Protein AF-A0A5C3ENC2-F1 (afdb_monomer_lite)

Radius of gyration: 27.08 Å; chains: 1; bounding box: 74×63×62 Å

Secondary structure (DSSP, 8-state):
--SSSSSS-HHHHHHHHHHHHHHHHH-TTTS-TT--EEEE-S--S-TTS-----EEEESTTS-GGGTT----S---THHHHHHHHHHTTPPB-SSGGG-TTT-PPPHHHHTTTT--PPP--GGG---TT------BTT-SSSB------S-SS-B-TTS-BB---TT--TT--TTTSPPB-TTTTTPPPTTSS------TTS---------------PPP--------------------

Sequence (240 aa):
MINDGHDSTAAFFSNFTSYFLTPLLKEPKFNSNRTLVLLTFDENDSYTAANRIFTVALGGAVPSNLKNTTDHTYMTHYLALSSVEANWNLKSLGRGDVNKTMANVFPFYSEIFGYQNTQVDDANIPQTNITGVAPGPLSDTSFTLFYAPNDVKVIGAGGQPVLVKSGLNTSQTLATLPRTNLTALGQKNIWNTDPGFNNVNVSTASAGTSAAKANAAAKPLIAGTGIVAGAVFAAFSLLL

Structure (mmCIF, N/CA/C/O backbone):
data_AF-A0A5C3ENC2-F1
#
_entry.id   AF-A0A5C3ENC2-F1
#
loop_
_atom_site.group_PDB
_atom_site.id
_atom_site.type_symbol
_atom_site.label_atom_id
_atom_site.label_alt_id
_atom_site.label_comp_id
_atom_site.label_asym_id
_atom_site.label_entity_id
_atom_site.label_seq_id
_atom_site.pdbx_PDB_ins_code
_atom_site.Cartn_x
_atom_site.Cartn_y
_atom_site.Cartn_z
_atom_site.occupancy
_atom_site.B_iso_or_equiv
_atom_site.auth_seq_id
_atom_site.auth_comp_id
_atom_site.auth_asym_id
_atom_site.auth_atom_id
_atom_site.pdbx_PDB_model_num
ATOM 1 N N . MET A 1 1 ? -3.603 -23.072 0.055 1.00 65.44 1 MET A N 1
ATOM 2 C CA . MET A 1 1 ? -3.679 -22.445 1.397 1.00 65.44 1 MET A CA 1
ATOM 3 C C . MET A 1 1 ? -5.173 -22.246 1.666 1.00 65.44 1 MET A C 1
ATOM 5 O O . MET A 1 1 ? -5.869 -21.915 0.725 1.00 65.44 1 MET A O 1
ATOM 9 N N . ILE A 1 2 ? -5.725 -22.627 2.833 1.00 86.31 2 ILE A N 1
ATOM 10 C CA . ILE A 1 2 ? -7.207 -22.643 3.016 1.00 86.31 2 ILE A CA 1
ATOM 11 C C . ILE A 1 2 ? -7.742 -21.515 3.907 1.00 86.31 2 ILE A C 1
ATOM 13 O O . ILE A 1 2 ? -8.903 -21.128 3.788 1.00 86.31 2 ILE A O 1
ATOM 17 N N . ASN A 1 3 ? -6.907 -21.004 4.815 1.00 89.31 3 ASN A N 1
ATOM 18 C CA . ASN A 1 3 ? -7.288 -19.995 5.811 1.00 89.31 3 ASN A CA 1
ATOM 19 C C . ASN A 1 3 ? -7.177 -18.553 5.282 1.00 89.31 3 ASN A C 1
ATOM 21 O O . ASN A 1 3 ? -7.630 -17.624 5.940 1.00 89.31 3 ASN A O 1
ATOM 25 N N . ASP A 1 4 ? -6.550 -18.376 4.123 1.00 87.56 4 ASP A N 1
ATOM 26 C CA . ASP A 1 4 ? -6.395 -17.121 3.377 1.00 87.56 4 ASP A CA 1
ATOM 27 C C . ASP A 1 4 ? -7.607 -16.791 2.492 1.00 87.56 4 ASP A C 1
ATOM 29 O O . ASP A 1 4 ? -7.765 -15.650 2.081 1.00 87.56 4 ASP A O 1
ATOM 33 N N . GLY A 1 5 ? -8.469 -17.777 2.230 1.00 88.56 5 GLY A N 1
ATOM 34 C CA . GLY A 1 5 ? -9.648 -17.628 1.382 1.00 88.56 5 GLY A CA 1
ATOM 35 C C . GLY A 1 5 ? -9.419 -17.934 -0.100 1.00 88.56 5 GLY A C 1
ATOM 36 O O . GLY A 1 5 ? -10.351 -17.736 -0.870 1.00 88.56 5 GLY A O 1
ATOM 37 N N . HIS A 1 6 ? -8.245 -18.445 -0.494 1.00 90.19 6 HIS A N 1
ATOM 38 C CA . HIS A 1 6 ? -7.952 -18.780 -1.894 1.00 90.19 6 HIS A CA 1
ATOM 39 C C . HIS A 1 6 ? -8.561 -20.135 -2.297 1.00 90.19 6 HIS A C 1
ATOM 41 O O . HIS A 1 6 ? -9.304 -20.233 -3.268 1.00 90.19 6 HIS A O 1
ATOM 47 N N . ASP A 1 7 ? -8.314 -21.187 -1.506 1.00 89.31 7 ASP A N 1
ATOM 48 C CA . ASP A 1 7 ? -8.757 -22.559 -1.820 1.00 89.31 7 ASP A CA 1
ATOM 49 C C . ASP A 1 7 ? -9.940 -23.016 -0.944 1.00 89.31 7 ASP A C 1
ATOM 51 O O . ASP A 1 7 ? -10.096 -24.203 -0.635 1.00 89.31 7 ASP A O 1
ATOM 55 N N . SER A 1 8 ? -10.752 -22.074 -0.457 1.00 92.00 8 SER A N 1
ATOM 56 C CA . SER A 1 8 ? -11.878 -22.357 0.436 1.00 92.00 8 SER A CA 1
ATOM 57 C C . SER A 1 8 ? -13.106 -21.507 0.115 1.00 92.00 8 SER A C 1
ATOM 59 O O . SER A 1 8 ? -13.088 -20.621 -0.732 1.00 92.00 8 SER A O 1
ATOM 61 N N . THR A 1 9 ? -14.234 -21.811 0.760 1.00 92.00 9 THR A N 1
ATOM 62 C CA . THR A 1 9 ? -15.458 -21.023 0.569 1.00 92.00 9 THR A CA 1
ATOM 63 C C . THR A 1 9 ? -15.415 -19.743 1.398 1.00 92.00 9 THR A C 1
ATOM 65 O O . THR A 1 9 ? -14.828 -19.710 2.481 1.00 92.00 9 THR A O 1
ATOM 68 N N . ALA A 1 10 ? -16.159 -18.720 0.969 1.00 90.50 10 ALA A N 1
ATOM 69 C CA . ALA A 1 10 ? -16.340 -17.493 1.748 1.00 90.50 10 ALA A CA 1
ATOM 70 C C . ALA A 1 10 ? -16.823 -17.766 3.187 1.00 90.50 10 ALA A C 1
ATOM 72 O O . ALA A 1 10 ? -16.414 -17.074 4.117 1.00 90.50 10 ALA A O 1
ATOM 73 N N . ALA A 1 11 ? -17.648 -18.801 3.393 1.00 94.44 11 ALA A N 1
ATOM 74 C CA . ALA A 1 11 ? -18.099 -19.219 4.720 1.00 94.44 11 ALA A CA 1
ATOM 75 C C . ALA A 1 11 ? -16.953 -19.781 5.579 1.00 94.44 11 ALA A C 1
ATOM 77 O O . ALA A 1 11 ? -16.851 -19.452 6.760 1.00 94.44 11 ALA A O 1
ATOM 78 N N . PHE A 1 12 ? -16.073 -20.600 4.993 1.00 95.44 12 PHE A N 1
ATOM 79 C CA . PHE A 1 12 ? -14.906 -21.139 5.691 1.00 95.44 12 PHE A CA 1
ATOM 80 C C . PHE A 1 12 ? -13.944 -20.022 6.103 1.00 95.44 12 PHE A C 1
ATOM 82 O O . PHE A 1 12 ? -13.605 -19.919 7.283 1.00 95.44 12 PHE A O 1
ATOM 89 N N . PHE A 1 13 ? -13.570 -19.152 5.160 1.00 93.38 13 PHE A N 1
ATOM 90 C CA . PHE A 1 13 ? -12.727 -17.992 5.445 1.00 93.38 13 PHE A CA 1
ATOM 91 C C . PHE A 1 13 ? -13.362 -17.097 6.515 1.00 93.38 13 PHE A C 1
ATOM 93 O O . PHE A 1 13 ? -12.716 -16.790 7.509 1.00 93.38 13 PHE A O 1
ATOM 100 N N . SER A 1 14 ? -14.655 -16.773 6.397 1.00 92.75 14 SER A N 1
ATOM 101 C CA . SER A 1 14 ? -15.361 -15.942 7.386 1.00 92.75 14 SER A CA 1
ATOM 102 C C . SER A 1 14 ? -15.349 -16.555 8.790 1.00 92.75 14 SER A C 1
ATOM 104 O O . SER A 1 14 ? -15.175 -15.837 9.779 1.00 92.75 14 SER A O 1
ATOM 106 N N . ASN A 1 15 ? -15.493 -17.880 8.896 1.00 96.44 15 ASN A N 1
ATOM 107 C CA . ASN A 1 15 ? -15.392 -18.589 10.171 1.00 96.44 15 ASN A CA 1
ATOM 108 C C . ASN A 1 15 ? -13.969 -18.529 10.737 1.00 96.44 15 ASN A C 1
ATOM 110 O O . ASN A 1 15 ? -13.802 -18.245 11.924 1.00 96.44 15 ASN A O 1
ATOM 114 N N . PHE A 1 16 ? -12.949 -18.742 9.900 1.00 96.19 16 PHE A N 1
ATOM 115 C CA . PHE A 1 16 ? -11.551 -18.623 10.311 1.00 96.19 16 PHE A CA 1
ATOM 116 C C . PHE A 1 16 ? -11.217 -17.196 10.767 1.00 96.19 16 PHE A C 1
ATOM 118 O O . PHE A 1 16 ? -10.698 -17.012 11.868 1.00 96.19 16 PHE A O 1
ATOM 125 N N . THR A 1 17 ? -11.579 -16.177 9.984 1.00 95.94 17 THR A N 1
ATOM 126 C CA . THR A 1 17 ? -11.398 -14.766 10.344 1.00 95.94 17 THR A CA 1
ATOM 127 C C . THR A 1 17 ? -12.118 -14.435 11.644 1.00 95.94 17 THR A C 1
ATOM 129 O O . THR A 1 17 ? -11.542 -13.781 12.506 1.00 95.94 17 THR A O 1
ATOM 132 N N . SER A 1 18 ? -13.346 -14.920 11.841 1.00 96.00 18 SER A N 1
ATOM 133 C CA . SER A 1 18 ? -14.092 -14.694 13.084 1.00 96.00 18 SER A CA 1
ATOM 134 C C . SER A 1 18 ? -13.401 -15.331 14.288 1.00 96.00 18 SER A C 1
ATOM 136 O O . SER A 1 18 ? -13.281 -14.682 15.329 1.00 96.00 18 SER A O 1
ATOM 138 N N . TYR A 1 19 ? -12.914 -16.566 14.143 1.00 96.81 19 TYR A N 1
ATOM 139 C CA . TYR A 1 19 ? -12.146 -17.273 15.167 1.00 96.81 19 TYR A CA 1
ATOM 140 C C . TYR A 1 19 ? -10.837 -16.548 15.515 1.00 96.81 19 TYR A C 1
ATOM 142 O O . TYR A 1 19 ? -10.524 -16.385 16.691 1.00 96.81 19 TYR A O 1
ATOM 150 N N . PHE A 1 20 ? -10.094 -16.087 14.508 1.00 95.75 20 PHE A N 1
ATOM 151 C CA . PHE A 1 20 ? -8.782 -15.466 14.679 1.00 95.75 20 PHE A CA 1
ATOM 152 C C . PHE A 1 20 ? -8.859 -14.003 15.139 1.00 95.75 20 PHE A C 1
ATOM 154 O O . PHE A 1 20 ? -8.193 -13.608 16.095 1.00 95.75 20 PHE A O 1
ATOM 161 N N . LEU A 1 21 ? -9.671 -13.184 14.468 1.00 97.31 21 LEU A N 1
ATOM 162 C CA . LEU A 1 21 ? -9.647 -11.731 14.615 1.00 97.31 21 LEU A CA 1
ATOM 163 C C . LEU A 1 21 ? -10.537 -11.230 15.757 1.00 97.31 21 LEU A C 1
ATOM 165 O O . LEU A 1 21 ? -10.172 -10.278 16.446 1.00 97.31 21 LEU A O 1
ATOM 169 N N . THR A 1 22 ? -11.687 -11.863 16.007 1.00 97.62 22 THR A N 1
ATOM 170 C CA . THR A 1 22 ? -12.617 -11.403 17.057 1.00 97.62 22 THR A CA 1
ATOM 171 C C . THR A 1 22 ? -11.982 -11.390 18.454 1.00 97.62 22 THR A C 1
ATOM 173 O O . THR A 1 22 ? -12.190 -10.409 19.173 1.00 97.62 22 THR A O 1
ATOM 176 N N . PRO A 1 23 ? -11.204 -12.409 18.878 1.00 98.06 23 PRO A N 1
ATOM 177 C CA . PRO A 1 23 ? -10.505 -12.360 20.162 1.00 98.06 23 PRO A CA 1
ATOM 178 C C . PRO A 1 23 ? -9.495 -11.210 20.241 1.00 98.06 23 PRO A C 1
ATOM 180 O O . PRO A 1 23 ? -9.454 -10.518 21.255 1.00 98.06 23 PRO A O 1
ATOM 183 N N . LEU A 1 24 ? -8.746 -10.946 19.163 1.00 98.06 24 LEU A N 1
ATOM 184 C CA . LEU A 1 24 ? -7.790 -9.834 19.101 1.00 98.06 24 LEU A CA 1
ATOM 185 C C . LEU A 1 24 ? -8.493 -8.482 19.245 1.00 98.06 24 LEU A C 1
ATOM 187 O O . LEU A 1 24 ? -8.058 -7.635 20.019 1.00 98.06 24 LEU A O 1
ATOM 191 N N . LEU A 1 25 ? -9.631 -8.296 18.570 1.00 97.75 25 LEU A N 1
ATOM 192 C CA . LEU A 1 25 ? -10.428 -7.073 18.685 1.00 97.75 25 LEU A CA 1
ATOM 193 C C . LEU A 1 25 ? -11.020 -6.863 20.090 1.00 97.75 25 LEU A C 1
ATOM 195 O O . LEU A 1 25 ? -11.319 -5.724 20.448 1.00 97.75 25 LEU A O 1
ATOM 199 N N . LYS A 1 26 ? -11.195 -7.928 20.883 1.00 97.56 26 LYS A N 1
ATOM 200 C CA . LYS A 1 26 ? -11.682 -7.855 22.272 1.00 97.56 26 LYS A CA 1
ATOM 201 C C . LYS A 1 26 ? -10.568 -7.672 23.301 1.00 97.56 26 LYS A C 1
ATOM 203 O O . LYS A 1 26 ? -10.871 -7.257 24.414 1.00 97.56 26 LYS A O 1
ATOM 208 N N . GLU A 1 27 ? -9.320 -7.988 22.960 1.00 97.81 27 GLU A N 1
ATOM 209 C CA . GLU A 1 27 ? -8.167 -7.891 23.858 1.00 97.81 27 GLU A CA 1
ATOM 210 C C . GLU A 1 27 ? -7.677 -6.433 23.949 1.00 97.81 27 GLU A C 1
ATOM 212 O O . GLU A 1 27 ? -7.093 -5.933 22.983 1.00 97.81 27 GLU A O 1
ATOM 217 N N . PRO A 1 28 ? -7.850 -5.732 25.089 1.00 96.75 28 PRO A N 1
ATOM 218 C CA . PRO A 1 28 ? -7.493 -4.316 25.202 1.00 96.75 28 PRO A CA 1
ATOM 219 C C . PRO A 1 28 ? -5.995 -4.035 25.036 1.00 96.75 28 PRO A C 1
ATOM 221 O O . PRO A 1 28 ? -5.618 -2.919 24.682 1.00 96.75 28 PRO A O 1
ATOM 224 N N . LYS A 1 29 ? -5.127 -5.030 25.272 1.00 96.81 29 LYS A N 1
ATOM 225 C CA . LYS A 1 29 ? -3.682 -4.907 25.013 1.00 96.81 29 LYS A CA 1
ATOM 226 C C . LYS A 1 29 ? -3.349 -4.873 23.521 1.00 96.81 29 LYS A C 1
ATOM 228 O O . LYS A 1 29 ? -2.308 -4.337 23.156 1.00 96.81 29 LYS A O 1
ATOM 233 N N . PHE A 1 30 ? -4.205 -5.446 22.675 1.00 97.81 30 PHE A N 1
ATOM 234 C CA . PHE A 1 30 ? -4.059 -5.416 21.221 1.00 97.81 30 PHE A CA 1
ATOM 235 C C . PHE A 1 30 ? -4.873 -4.271 20.612 1.00 97.81 30 PHE A C 1
ATOM 237 O O . PHE A 1 30 ? -4.340 -3.446 19.869 1.00 97.81 30 PHE A O 1
ATOM 244 N N . ASN A 1 31 ? -6.166 -4.207 20.932 1.00 98.06 31 ASN A N 1
ATOM 245 C CA . ASN A 1 31 ? -7.105 -3.265 20.344 1.00 98.06 31 ASN A CA 1
ATOM 246 C C . ASN A 1 31 ? -7.387 -2.087 21.283 1.00 98.06 31 ASN A C 1
ATOM 248 O O . ASN A 1 31 ? -8.291 -2.127 22.117 1.00 98.06 31 ASN A O 1
ATOM 252 N N . SER A 1 32 ? -6.619 -1.015 21.110 1.00 97.00 32 SER A N 1
ATOM 253 C CA . SER A 1 32 ? -6.813 0.255 21.810 1.00 97.00 32 SER A CA 1
ATOM 254 C C . SER A 1 32 ? -7.453 1.300 20.892 1.00 97.00 32 SER A C 1
ATOM 256 O O . SER A 1 32 ? -7.626 1.078 19.693 1.00 97.00 32 SER A O 1
ATOM 258 N N . ASN A 1 33 ? -7.714 2.499 21.417 1.00 96.12 33 ASN A N 1
ATOM 259 C CA . ASN A 1 33 ? -8.106 3.660 20.607 1.00 96.12 33 ASN A CA 1
ATOM 260 C C . ASN A 1 33 ? -7.022 4.130 19.607 1.00 96.12 33 ASN A C 1
ATOM 262 O O . ASN A 1 33 ? -7.250 5.083 18.870 1.00 96.12 33 ASN A O 1
ATOM 266 N N . ARG A 1 34 ? -5.849 3.481 19.579 1.00 95.19 34 ARG A N 1
ATOM 267 C CA . ARG A 1 34 ? -4.734 3.747 18.655 1.00 95.19 34 ARG A CA 1
ATOM 268 C C . ARG A 1 34 ? -4.475 2.600 17.674 1.00 95.19 34 ARG A C 1
ATOM 270 O O . ARG A 1 34 ? -3.533 2.679 16.893 1.00 95.19 34 ARG A O 1
ATOM 277 N N . THR A 1 35 ? -5.276 1.536 17.721 1.00 97.25 35 THR A N 1
ATOM 278 C CA . THR A 1 35 ? -5.119 0.370 16.847 1.00 97.25 35 THR A CA 1
ATOM 279 C C . THR A 1 35 ? -6.077 0.467 15.662 1.00 97.25 35 THR A C 1
ATOM 281 O O . THR A 1 35 ? -7.295 0.393 15.839 1.00 97.25 35 THR A O 1
ATOM 284 N N . LEU A 1 36 ? -5.522 0.606 14.457 1.00 97.19 36 LEU A N 1
ATOM 285 C CA . LEU A 1 36 ? -6.235 0.381 13.203 1.00 97.19 36 LEU A CA 1
ATOM 286 C C . LEU A 1 36 ? -5.899 -1.024 12.701 1.00 97.19 36 LEU A C 1
ATOM 288 O O . LEU A 1 36 ? -4.729 -1.368 12.547 1.00 97.19 36 LEU A O 1
ATOM 292 N N . VAL A 1 37 ? -6.926 -1.822 12.430 1.00 97.62 37 VAL A N 1
ATOM 293 C CA . VAL A 1 37 ? -6.800 -3.114 11.757 1.00 97.62 37 VAL A CA 1
ATOM 294 C C . VAL A 1 37 ? -7.407 -2.984 10.369 1.00 97.62 37 VAL A C 1
ATOM 296 O O . VAL A 1 37 ? -8.553 -2.566 10.234 1.00 97.62 37 VAL A O 1
ATOM 299 N N . LEU A 1 38 ? -6.654 -3.367 9.342 1.00 97.38 38 LEU A N 1
ATOM 300 C CA . LEU A 1 38 ? -7.146 -3.452 7.974 1.00 97.38 38 LEU A CA 1
ATOM 301 C C . LEU A 1 38 ? -7.301 -4.926 7.599 1.00 97.38 38 LEU A C 1
ATOM 303 O O . LEU A 1 38 ? -6.313 -5.654 7.561 1.00 97.38 38 LEU A O 1
ATOM 307 N N . LEU A 1 39 ? -8.529 -5.360 7.325 1.00 96.44 39 LEU A N 1
ATOM 308 C CA . LEU A 1 39 ? -8.798 -6.660 6.714 1.00 96.44 39 LEU A CA 1
ATOM 309 C C . LEU A 1 39 ? -9.103 -6.424 5.235 1.00 96.44 39 LEU A C 1
ATOM 311 O O . LEU A 1 39 ? -10.024 -5.680 4.902 1.00 96.44 39 LEU A O 1
ATOM 315 N N . THR A 1 40 ? -8.305 -7.022 4.360 1.00 95.50 40 THR A N 1
ATOM 316 C CA . THR A 1 40 ? -8.314 -6.787 2.913 1.00 95.50 40 THR A CA 1
ATOM 317 C C . THR A 1 40 ? -7.873 -8.060 2.184 1.00 95.50 40 THR A C 1
ATOM 319 O O . THR A 1 40 ? -7.446 -9.013 2.836 1.00 95.50 40 THR A O 1
ATOM 322 N N . PHE A 1 41 ? -7.981 -8.067 0.859 1.00 93.62 41 PHE A N 1
ATOM 323 C CA . PHE A 1 41 ? -7.546 -9.153 -0.025 1.00 93.62 41 PHE A CA 1
ATOM 324 C C . PHE A 1 41 ? -6.509 -8.613 -1.000 1.00 93.62 41 PHE A C 1
ATOM 326 O O . PHE A 1 41 ? -6.558 -7.437 -1.324 1.00 93.62 41 PHE A O 1
ATOM 333 N N . ASP A 1 42 ? -5.581 -9.438 -1.457 1.00 91.81 42 ASP A N 1
ATOM 334 C CA . ASP A 1 42 ? -4.606 -9.076 -2.491 1.00 91.81 42 ASP A CA 1
ATOM 335 C C . ASP A 1 42 ? -5.243 -8.931 -3.882 1.00 91.81 42 ASP A C 1
ATOM 337 O O . ASP A 1 42 ? -4.853 -8.066 -4.674 1.00 91.81 42 ASP A O 1
ATOM 341 N N . GLU A 1 43 ? -6.272 -9.726 -4.164 1.00 89.88 43 GLU A N 1
ATOM 342 C CA . GLU A 1 43 ? -6.937 -9.746 -5.462 1.00 89.88 43 GLU A CA 1
ATOM 343 C C . GLU A 1 43 ? -8.386 -10.234 -5.406 1.00 89.88 43 GLU A C 1
ATOM 345 O O . GLU A 1 43 ? -8.896 -10.688 -4.379 1.00 89.88 43 GLU A O 1
ATOM 350 N N . ASN A 1 44 ? -9.075 -10.097 -6.537 1.00 88.56 44 ASN A N 1
ATOM 351 C CA . ASN A 1 44 ? -10.273 -10.867 -6.821 1.00 88.56 44 ASN A CA 1
ATOM 352 C C . ASN A 1 44 ? -9.955 -12.022 -7.780 1.00 88.56 44 ASN A C 1
ATOM 354 O O . ASN A 1 44 ? -8.996 -11.971 -8.542 1.00 88.56 44 ASN A O 1
ATOM 358 N N . ASP A 1 45 ? -10.812 -13.041 -7.772 1.00 86.62 45 ASP A N 1
ATOM 359 C CA . ASP A 1 45 ? -10.648 -14.263 -8.575 1.00 86.62 45 ASP A CA 1
ATOM 360 C C . ASP A 1 45 ? -11.042 -14.077 -10.062 1.00 86.62 45 ASP A C 1
ATOM 362 O O . ASP A 1 45 ? -11.003 -15.000 -10.872 1.00 86.62 45 ASP A O 1
ATOM 366 N N . SER A 1 46 ? -11.470 -12.871 -10.461 1.00 85.75 46 SER A N 1
ATOM 367 C CA . SER A 1 46 ? -11.967 -12.612 -11.815 1.00 85.75 46 SER A CA 1
ATOM 368 C C . SER A 1 46 ? -10.948 -11.854 -12.650 1.00 85.75 46 SER A C 1
ATOM 370 O O . SER A 1 46 ? -10.955 -10.627 -12.729 1.00 85.75 46 SER A O 1
ATOM 372 N N . TYR A 1 47 ? -10.139 -12.600 -13.399 1.00 82.00 47 TYR A N 1
ATOM 373 C CA . TYR A 1 47 ? -9.139 -12.031 -14.309 1.00 82.00 47 TYR A CA 1
ATOM 374 C C . TYR A 1 47 ? -9.729 -11.151 -15.425 1.00 82.00 47 TYR A C 1
ATOM 376 O O . TYR A 1 47 ? -9.029 -10.319 -15.999 1.00 82.00 47 TYR A O 1
ATOM 384 N N . THR A 1 48 ? -11.022 -11.292 -15.730 1.00 83.81 48 THR A N 1
ATOM 385 C CA . THR A 1 48 ? -11.721 -10.473 -16.735 1.00 83.81 48 THR A CA 1
ATOM 386 C C . THR A 1 48 ? -12.355 -9.200 -16.172 1.00 83.81 48 THR A C 1
ATOM 388 O O . THR A 1 48 ? -12.807 -8.358 -16.947 1.00 83.81 48 THR A O 1
ATOM 391 N N . ALA A 1 49 ? -12.424 -9.049 -14.847 1.00 84.56 49 ALA A N 1
ATOM 392 C CA . ALA A 1 49 ? -13.031 -7.898 -14.188 1.00 84.56 49 ALA A CA 1
ATOM 393 C C . ALA A 1 49 ? -11.967 -7.018 -13.525 1.00 84.56 49 ALA A C 1
ATOM 395 O O . ALA A 1 49 ? -10.921 -7.501 -13.106 1.00 84.56 49 ALA A O 1
ATOM 396 N N . ALA A 1 50 ? -12.249 -5.718 -13.390 1.00 86.50 50 ALA A N 1
ATOM 397 C CA . ALA A 1 50 ? -11.368 -4.816 -12.650 1.00 86.50 50 ALA A CA 1
ATOM 398 C C . ALA A 1 50 ? -11.081 -5.378 -11.247 1.00 86.50 50 ALA A C 1
ATOM 400 O O . ALA A 1 50 ? -11.998 -5.886 -10.593 1.00 86.50 50 ALA A O 1
ATOM 401 N N . ASN A 1 51 ? -9.829 -5.274 -10.786 1.00 88.81 51 ASN A N 1
ATOM 402 C CA . ASN A 1 51 ? -9.431 -5.797 -9.481 1.00 88.81 51 ASN A CA 1
ATOM 403 C C . ASN A 1 51 ? -10.008 -4.914 -8.365 1.00 88.81 51 ASN A C 1
ATOM 405 O O . ASN A 1 51 ? -9.382 -3.959 -7.903 1.00 88.81 51 ASN A O 1
ATOM 409 N N . ARG A 1 52 ? -11.249 -5.211 -7.983 1.00 91.44 52 ARG A N 1
ATOM 410 C CA . ARG A 1 52 ? -11.957 -4.609 -6.861 1.00 91.44 52 ARG A CA 1
ATOM 411 C C . ARG A 1 52 ? -12.087 -5.645 -5.756 1.00 91.44 52 ARG A C 1
ATOM 413 O O . ARG A 1 52 ? -12.748 -6.666 -5.936 1.00 91.44 52 ARG A O 1
ATOM 420 N N . ILE A 1 53 ? -11.485 -5.328 -4.620 1.00 92.69 53 ILE A N 1
ATOM 421 C CA . ILE A 1 53 ? -11.385 -6.187 -3.442 1.00 92.69 53 ILE A CA 1
ATOM 422 C C . ILE A 1 53 ? -12.293 -5.690 -2.318 1.00 92.69 53 ILE A C 1
ATOM 424 O O . ILE A 1 53 ? -12.555 -4.491 -2.186 1.00 92.69 53 ILE A O 1
ATOM 428 N N . PHE A 1 54 ? -12.761 -6.611 -1.478 1.00 93.44 54 PHE A N 1
ATOM 429 C CA . PHE A 1 54 ? -13.396 -6.239 -0.219 1.00 93.44 54 PHE A CA 1
ATOM 430 C C . PHE A 1 54 ? -12.333 -5.724 0.756 1.00 93.44 54 PHE A C 1
ATOM 432 O O . PHE A 1 54 ? -11.241 -6.275 0.854 1.00 93.44 54 PHE A O 1
ATOM 439 N N . THR A 1 55 ? -12.629 -4.651 1.480 1.00 95.31 55 THR A N 1
ATOM 440 C CA . THR A 1 55 ? -11.736 -4.113 2.509 1.00 95.31 55 THR A CA 1
ATOM 441 C C . THR A 1 55 ? -12.567 -3.526 3.636 1.00 95.31 55 THR A C 1
ATOM 443 O O . THR A 1 55 ? -13.549 -2.830 3.387 1.00 95.31 55 THR A O 1
ATOM 446 N N . VAL A 1 56 ? -12.167 -3.794 4.877 1.00 96.06 56 VAL A N 1
ATOM 447 C CA . VAL A 1 56 ? -12.804 -3.243 6.073 1.00 96.06 56 VAL A CA 1
ATOM 448 C C . VAL A 1 56 ? -11.752 -2.716 7.047 1.00 96.06 56 VAL A C 1
ATOM 450 O O . VAL A 1 56 ? -10.776 -3.393 7.377 1.00 96.06 56 VAL A O 1
ATOM 453 N N . ALA A 1 57 ? -11.971 -1.485 7.508 1.00 97.06 57 ALA A N 1
ATOM 454 C CA . ALA A 1 57 ? -11.228 -0.877 8.601 1.00 97.06 57 ALA A CA 1
ATOM 455 C C . ALA A 1 57 ? -11.915 -1.214 9.932 1.00 97.06 57 ALA A C 1
ATOM 457 O O . ALA A 1 57 ? -13.112 -0.990 10.113 1.00 97.06 57 ALA A O 1
ATOM 458 N N . LEU A 1 58 ? -11.148 -1.767 10.862 1.00 97.12 58 LEU A N 1
ATOM 459 C CA . LEU A 1 58 ? -11.588 -2.257 12.163 1.00 97.12 58 LEU A CA 1
ATOM 460 C C . LEU A 1 58 ? -10.682 -1.692 13.266 1.00 97.12 58 LEU A C 1
ATOM 462 O O . LEU A 1 58 ? -9.625 -1.118 13.007 1.00 97.12 58 LEU A O 1
ATOM 466 N N . GLY A 1 59 ? -11.071 -1.914 14.519 1.00 96.62 59 GLY A N 1
ATOM 467 C CA . GLY A 1 59 ? -10.280 -1.529 15.687 1.00 96.62 59 GLY A CA 1
ATOM 468 C C . GLY A 1 59 ? -10.712 -0.208 16.321 1.00 96.62 59 GLY A C 1
ATOM 469 O O . GLY A 1 59 ? -11.624 0.476 15.853 1.00 96.62 59 GLY A O 1
ATOM 470 N N . GLY A 1 60 ? -10.097 0.119 17.455 1.00 96.69 60 GLY A N 1
ATOM 471 C CA . GLY A 1 60 ? -10.474 1.270 18.271 1.00 96.69 60 GLY A CA 1
ATOM 472 C C . GLY A 1 60 ? -10.063 2.616 17.679 1.00 96.69 60 GLY A C 1
ATOM 473 O O . GLY A 1 60 ? -10.592 3.634 18.116 1.00 96.69 60 GLY A O 1
ATOM 474 N N . ALA A 1 61 ? -9.165 2.633 16.691 1.00 96.50 61 ALA A N 1
ATOM 475 C CA . ALA A 1 61 ? -8.738 3.862 16.027 1.00 96.50 61 ALA A CA 1
ATOM 476 C C . ALA A 1 61 ? -9.716 4.361 14.946 1.00 96.50 61 ALA A C 1
ATOM 478 O O . ALA A 1 61 ? -9.541 5.470 14.441 1.00 96.50 61 ALA A O 1
ATOM 479 N N . VAL A 1 62 ? -10.748 3.574 14.606 1.00 97.06 62 VAL A N 1
ATOM 480 C CA . VAL A 1 62 ? -11.831 3.997 13.705 1.00 97.06 62 VAL A CA 1
ATOM 481 C C . VAL A 1 62 ? -12.790 4.938 14.456 1.00 97.06 62 VAL A C 1
ATOM 483 O O . VAL A 1 62 ? -13.368 4.521 15.470 1.00 97.06 62 VAL A O 1
ATOM 486 N N . PRO A 1 63 ? -13.009 6.182 13.977 1.00 95.88 63 PRO A N 1
ATOM 487 C CA . PRO A 1 63 ? -13.914 7.136 14.617 1.00 95.88 63 PRO A CA 1
ATOM 488 C C . PRO A 1 63 ? -15.331 6.584 14.799 1.00 95.88 63 PRO A C 1
ATOM 490 O O . PRO A 1 63 ? -15.883 5.934 13.912 1.00 95.88 63 PRO A O 1
ATOM 493 N N . SER A 1 64 ? -15.955 6.860 15.948 1.00 95.75 64 SER A N 1
ATOM 494 C CA . SER A 1 64 ? -17.277 6.307 16.283 1.00 95.75 64 SER A CA 1
ATOM 495 C C . SER A 1 64 ? -18.374 6.681 15.281 1.00 95.75 64 SER A C 1
ATOM 497 O O . SER A 1 64 ? -19.261 5.868 15.045 1.00 95.75 64 SER A O 1
ATOM 499 N N . ASN A 1 65 ? -18.302 7.867 14.671 1.00 96.31 65 ASN A N 1
ATOM 500 C CA . ASN A 1 65 ? -19.246 8.331 13.648 1.00 96.31 65 ASN A CA 1
ATOM 501 C C . ASN A 1 65 ? -19.046 7.675 12.267 1.00 96.31 65 ASN A C 1
ATOM 503 O O . ASN A 1 65 ? -19.876 7.885 11.391 1.00 96.31 65 ASN A O 1
ATOM 507 N N . LEU A 1 66 ? -17.969 6.907 12.075 1.00 96.56 66 LEU A N 1
ATOM 508 C CA . LEU A 1 66 ? -17.664 6.168 10.842 1.00 96.56 66 LEU A CA 1
ATOM 509 C C . LEU A 1 66 ? -17.847 4.650 11.003 1.00 96.56 66 LEU A C 1
ATOM 511 O O . LEU A 1 66 ? -17.544 3.863 10.109 1.00 96.56 66 LEU A O 1
ATOM 515 N N . LYS A 1 67 ? -18.328 4.194 12.163 1.00 95.69 67 LYS A N 1
ATOM 516 C CA . LYS A 1 67 ? -18.661 2.781 12.355 1.00 95.69 67 LYS A CA 1
ATOM 517 C C . LYS A 1 67 ? -19.937 2.462 11.582 1.00 95.69 67 LYS A C 1
ATOM 519 O O . LYS A 1 67 ? -20.914 3.199 11.677 1.00 95.69 67 LYS A O 1
ATOM 524 N N . ASN A 1 68 ? -19.934 1.334 10.872 1.00 95.81 68 ASN A N 1
ATOM 525 C CA . ASN A 1 68 ? -21.031 0.893 10.001 1.00 95.81 68 ASN A CA 1
ATOM 526 C C . ASN A 1 68 ? -21.334 1.852 8.833 1.00 95.81 68 ASN A C 1
ATOM 528 O O . ASN A 1 68 ? -22.466 1.898 8.357 1.00 95.81 68 ASN A O 1
ATOM 532 N N . THR A 1 69 ? -20.338 2.605 8.364 1.00 97.06 69 THR A N 1
ATOM 533 C CA . THR A 1 69 ? -20.440 3.420 7.147 1.00 97.06 69 THR A CA 1
ATOM 534 C C . THR A 1 69 ? -19.600 2.823 6.020 1.00 97.06 69 THR A C 1
ATOM 536 O O . THR A 1 69 ? -18.756 1.954 6.246 1.00 97.06 69 THR A O 1
ATOM 539 N N . THR A 1 70 ? -19.811 3.306 4.799 1.00 95.69 70 THR A N 1
ATOM 540 C CA . THR A 1 70 ? -18.997 2.975 3.624 1.00 95.69 70 THR A CA 1
ATOM 541 C C . THR A 1 70 ? -18.250 4.207 3.132 1.00 95.69 70 THR A C 1
ATOM 543 O O . THR A 1 70 ? -18.734 5.327 3.279 1.00 95.69 70 THR A O 1
ATOM 546 N N . ASP A 1 71 ? -17.083 3.992 2.529 1.00 92.75 71 ASP A N 1
ATOM 547 C CA . ASP A 1 71 ? -16.279 5.031 1.885 1.00 92.75 71 ASP A CA 1
ATOM 548 C C . ASP A 1 71 ? -16.116 4.685 0.397 1.00 92.75 71 ASP A C 1
ATOM 550 O O . ASP A 1 71 ? -15.929 3.517 0.047 1.00 92.75 71 ASP A O 1
ATOM 554 N N . HIS A 1 72 ? -16.242 5.690 -0.471 1.00 90.88 72 HIS A N 1
ATOM 555 C CA . HIS A 1 72 ? -16.187 5.543 -1.930 1.00 90.88 72 HIS A CA 1
ATOM 556 C C . HIS A 1 72 ? -14.921 6.144 -2.552 1.00 90.88 72 HIS A C 1
ATOM 558 O O . HIS A 1 72 ? -14.793 6.166 -3.773 1.00 90.88 72 HIS A O 1
ATOM 564 N N . THR A 1 73 ? -13.982 6.628 -1.737 1.00 91.75 73 THR A N 1
ATOM 565 C CA . THR A 1 73 ? -12.688 7.117 -2.215 1.00 91.75 73 THR A CA 1
ATOM 566 C C . THR A 1 73 ? -11.978 5.990 -2.960 1.00 91.75 73 THR A C 1
ATOM 568 O O . THR A 1 73 ? -11.909 4.860 -2.476 1.00 91.75 73 THR A O 1
ATOM 571 N N . TYR A 1 74 ? -11.416 6.289 -4.129 1.00 92.44 74 TYR A N 1
ATOM 572 C CA . TYR A 1 74 ? -10.582 5.328 -4.842 1.00 92.44 74 TYR A CA 1
ATOM 573 C C . TYR A 1 74 ? -9.304 5.034 -4.041 1.00 92.44 74 TYR A C 1
ATOM 575 O O . TYR A 1 74 ? -8.551 5.944 -3.682 1.00 92.44 74 TYR A O 1
ATOM 583 N N . MET A 1 75 ? -9.065 3.756 -3.751 1.00 91.62 75 MET A N 1
ATOM 584 C CA . MET A 1 75 ? -7.932 3.283 -2.957 1.00 91.62 75 MET A CA 1
ATOM 585 C C . MET A 1 75 ? -7.254 2.109 -3.656 1.00 91.62 75 MET A C 1
ATOM 587 O O . MET A 1 75 ? -7.907 1.276 -4.280 1.00 91.62 75 MET A O 1
ATOM 591 N N . THR A 1 76 ? -5.936 2.022 -3.501 1.00 94.19 76 THR A N 1
ATOM 592 C CA . THR A 1 76 ? -5.140 0.857 -3.908 1.00 94.19 76 THR A CA 1
ATOM 593 C C . THR A 1 76 ? -4.396 0.308 -2.693 1.00 94.19 76 THR A C 1
ATOM 595 O O . THR A 1 76 ? -4.388 0.942 -1.637 1.00 94.19 76 THR A O 1
ATOM 598 N N . HIS A 1 77 ? -3.693 -0.820 -2.824 1.00 94.88 77 HIS A N 1
ATOM 599 C CA . HIS A 1 77 ? -2.830 -1.315 -1.742 1.00 94.88 77 HIS A CA 1
ATOM 600 C C . HIS A 1 77 ? -1.766 -0.312 -1.281 1.00 94.88 77 HIS A C 1
ATOM 602 O O . HIS A 1 77 ? -1.342 -0.363 -0.125 1.00 94.88 77 HIS A O 1
ATOM 608 N N . TYR A 1 78 ? -1.378 0.644 -2.132 1.00 95.94 78 TYR A N 1
ATOM 609 C CA . TYR A 1 78 ? -0.449 1.700 -1.738 1.00 95.94 78 TYR A CA 1
ATOM 610 C C . TYR A 1 78 ? -0.997 2.611 -0.640 1.00 95.94 78 TYR A C 1
ATOM 612 O O . TYR A 1 78 ? -0.192 3.239 0.036 1.00 95.94 78 TYR A O 1
ATOM 620 N N . LEU A 1 79 ? -2.311 2.634 -0.387 1.00 95.06 79 LEU A N 1
ATOM 621 C CA . LEU A 1 79 ? -2.884 3.401 0.716 1.00 95.06 79 LEU A CA 1
ATOM 622 C C . LEU A 1 79 ? -2.430 2.917 2.089 1.00 95.06 79 LEU A C 1
ATOM 624 O O . LEU A 1 79 ? -2.177 3.730 2.981 1.00 95.06 79 LEU A O 1
ATOM 628 N N . ALA A 1 80 ? -2.316 1.600 2.275 1.00 96.44 80 ALA A N 1
ATOM 629 C CA . ALA A 1 80 ? -1.813 1.058 3.530 1.00 96.44 80 ALA A CA 1
ATOM 630 C C . ALA A 1 80 ? -0.369 1.525 3.756 1.00 96.44 80 ALA A C 1
ATOM 632 O O . ALA A 1 80 ? -0.028 1.982 4.845 1.00 96.44 80 ALA A O 1
ATOM 633 N N . LEU A 1 81 ? 0.451 1.484 2.701 1.00 97.56 81 LEU A N 1
ATOM 634 C CA . LEU A 1 81 ? 1.845 1.906 2.751 1.00 97.56 81 LEU A CA 1
ATOM 635 C C . LEU A 1 81 ? 1.986 3.420 2.975 1.00 97.56 81 LEU A C 1
ATOM 637 O O . LEU A 1 81 ? 2.645 3.818 3.930 1.00 97.56 81 LEU A O 1
ATOM 641 N N . SER A 1 82 ? 1.319 4.258 2.179 1.00 98.00 82 SER A N 1
ATOM 642 C CA . SER A 1 82 ? 1.402 5.720 2.306 1.00 98.00 82 SER A CA 1
ATOM 643 C C . SER A 1 82 ? 0.869 6.213 3.656 1.00 98.00 82 SER A C 1
ATOM 645 O O . SER A 1 82 ? 1.422 7.148 4.235 1.00 98.00 82 SER A O 1
ATOM 647 N N . SER A 1 83 ? -0.158 5.558 4.210 1.00 97.69 83 SER A N 1
ATOM 648 C CA . SER A 1 83 ? -0.686 5.877 5.542 1.00 97.69 83 SER A CA 1
ATOM 649 C C . SER A 1 83 ? 0.271 5.473 6.663 1.00 97.69 83 SER A C 1
ATOM 651 O O . SER A 1 83 ? 0.411 6.213 7.633 1.00 97.69 83 SER A O 1
ATOM 653 N N . VAL A 1 84 ? 0.944 4.321 6.551 1.00 97.88 84 VAL A N 1
ATOM 654 C CA . VAL A 1 84 ? 2.008 3.915 7.487 1.00 97.88 84 VAL A CA 1
ATOM 655 C C . VAL A 1 84 ? 3.159 4.919 7.416 1.00 97.88 84 VAL A C 1
ATOM 657 O O . VAL A 1 84 ? 3.601 5.442 8.437 1.00 97.88 84 VAL A O 1
ATOM 660 N N . GLU A 1 85 ? 3.615 5.253 6.215 1.00 98.38 85 GLU A N 1
ATOM 661 C CA . GLU A 1 85 ? 4.677 6.238 6.030 1.00 98.38 85 GLU A CA 1
ATOM 662 C C . GLU A 1 85 ? 4.309 7.591 6.651 1.00 98.38 85 GLU A C 1
ATOM 664 O O . GLU A 1 85 ? 5.114 8.164 7.385 1.00 98.38 85 GLU A O 1
ATOM 669 N N . ALA A 1 86 ? 3.074 8.060 6.448 1.00 98.06 86 ALA A N 1
ATOM 670 C CA . ALA A 1 86 ? 2.583 9.297 7.045 1.00 98.06 86 ALA A CA 1
ATOM 671 C C . ALA A 1 86 ? 2.482 9.232 8.575 1.00 98.06 86 ALA A C 1
ATOM 673 O O . ALA A 1 86 ? 2.992 10.114 9.265 1.00 98.06 86 ALA A O 1
ATOM 674 N N . ASN A 1 87 ? 1.892 8.167 9.117 1.00 97.94 87 ASN A N 1
ATOM 675 C CA . ASN A 1 87 ? 1.659 8.012 10.552 1.00 97.94 87 ASN A CA 1
ATOM 676 C C . ASN A 1 87 ? 2.958 7.961 11.374 1.00 97.94 87 ASN A C 1
ATOM 678 O O . ASN A 1 87 ? 2.997 8.440 12.506 1.00 97.94 87 ASN A O 1
ATOM 682 N N . TRP A 1 88 ? 4.027 7.393 10.811 1.00 97.81 88 TRP A N 1
ATOM 683 C CA . TRP A 1 88 ? 5.333 7.295 11.474 1.00 97.81 88 TRP A CA 1
ATOM 684 C C . TRP A 1 88 ? 6.370 8.295 10.959 1.00 97.81 88 TRP A C 1
ATOM 686 O O . TRP A 1 88 ? 7.535 8.207 11.350 1.00 97.81 88 TRP A O 1
ATOM 696 N N . ASN A 1 89 ? 5.965 9.253 10.118 1.00 97.31 89 ASN A N 1
ATOM 697 C CA . ASN A 1 89 ? 6.863 10.235 9.510 1.00 97.31 89 ASN A CA 1
ATOM 698 C C . ASN A 1 89 ? 8.084 9.568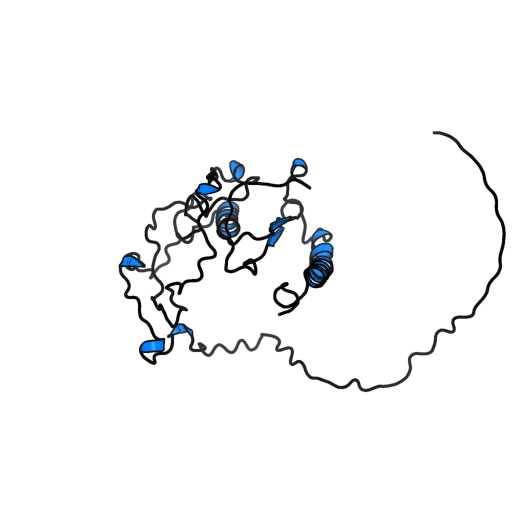 8.836 1.00 97.31 89 ASN A C 1
ATOM 700 O O . ASN A 1 89 ? 9.234 9.981 9.011 1.00 97.31 89 ASN A O 1
ATOM 704 N N . LEU A 1 90 ? 7.833 8.480 8.105 1.00 98.19 90 LEU A N 1
ATOM 705 C CA . LEU A 1 90 ? 8.846 7.730 7.372 1.00 98.19 90 LEU A CA 1
ATOM 706 C C . LEU A 1 90 ? 9.044 8.325 5.981 1.00 98.19 90 LEU A C 1
ATOM 708 O O . LEU A 1 90 ? 8.135 8.898 5.385 1.00 98.19 90 LEU A O 1
ATOM 712 N N . LYS A 1 91 ? 10.250 8.136 5.446 1.00 98.25 91 LYS A N 1
ATOM 713 C CA . LYS A 1 91 ? 10.542 8.389 4.034 1.00 98.25 91 LYS A CA 1
ATOM 714 C C . LYS A 1 91 ? 9.794 7.398 3.146 1.00 98.25 91 LYS A C 1
ATOM 716 O O . LYS A 1 91 ? 9.691 6.228 3.509 1.00 98.25 91 LYS A O 1
ATOM 721 N N . SER A 1 92 ? 9.361 7.860 1.979 1.00 97.69 92 SER A N 1
ATOM 722 C CA . SER A 1 92 ? 8.650 7.040 0.997 1.00 97.69 92 SER A CA 1
ATOM 723 C C . SER A 1 92 ? 9.600 6.142 0.198 1.00 97.69 92 SER A C 1
ATOM 725 O O . SER A 1 92 ? 10.816 6.360 0.163 1.00 97.69 92 SER A O 1
ATOM 727 N N . LEU A 1 93 ? 9.070 5.128 -0.480 1.00 96.31 93 LEU A N 1
ATOM 728 C CA . LEU A 1 93 ? 9.813 4.294 -1.429 1.00 96.31 93 LEU A CA 1
ATOM 729 C C . LEU A 1 93 ? 9.924 4.932 -2.820 1.00 96.31 93 LEU A C 1
ATOM 731 O O . LEU A 1 93 ? 10.708 4.459 -3.647 1.00 96.31 93 LEU A O 1
ATOM 735 N N . GLY A 1 94 ? 9.166 5.999 -3.092 1.00 96.12 94 GLY A N 1
ATOM 736 C CA . GLY A 1 94 ? 9.205 6.718 -4.368 1.00 96.12 94 GLY A CA 1
ATOM 737 C C . GLY A 1 94 ? 8.582 5.931 -5.527 1.00 96.12 94 GLY A C 1
ATOM 738 O O . GLY A 1 94 ? 8.995 6.085 -6.680 1.00 96.12 94 GLY A O 1
ATOM 739 N N . ARG A 1 95 ? 7.635 5.031 -5.230 1.00 93.81 95 ARG A N 1
ATOM 740 C CA . ARG A 1 95 ? 6.924 4.173 -6.190 1.00 93.81 95 ARG A CA 1
ATOM 741 C C . ARG A 1 95 ? 5.431 4.509 -6.201 1.00 93.81 95 ARG A C 1
ATOM 743 O O . ARG A 1 95 ? 5.053 5.673 -6.285 1.00 93.81 95 ARG A O 1
ATOM 750 N N . GLY A 1 96 ? 4.563 3.497 -6.190 1.00 93.88 96 GLY A N 1
ATOM 751 C CA . GLY A 1 96 ? 3.121 3.714 -6.152 1.00 93.88 96 GLY A CA 1
ATOM 752 C C . GLY A 1 96 ? 2.646 4.416 -4.877 1.00 93.88 96 GLY A C 1
ATOM 753 O O . GLY A 1 96 ? 1.594 5.028 -4.924 1.00 93.88 96 GLY A O 1
ATOM 754 N N . ASP A 1 97 ? 3.445 4.412 -3.805 1.00 96.50 97 ASP A N 1
ATOM 755 C CA . ASP A 1 97 ? 3.269 5.106 -2.516 1.00 96.50 97 ASP A CA 1
ATOM 756 C C . ASP A 1 97 ? 3.424 6.637 -2.582 1.00 96.50 97 ASP A C 1
ATOM 758 O O . ASP A 1 97 ? 3.084 7.345 -1.638 1.00 96.50 97 ASP A O 1
ATOM 762 N N . VAL A 1 98 ? 3.880 7.174 -3.717 1.00 96.56 98 VAL A N 1
ATOM 763 C CA . VAL A 1 98 ? 3.915 8.625 -3.986 1.00 96.56 98 VAL A CA 1
ATOM 764 C C . VAL A 1 98 ? 3.088 9.023 -5.207 1.00 96.56 98 VAL A C 1
ATOM 766 O O . VAL A 1 98 ? 2.988 10.205 -5.540 1.00 96.56 98 VAL A O 1
ATOM 769 N N . ASN A 1 99 ? 2.487 8.053 -5.900 1.00 94.06 99 ASN A N 1
ATOM 770 C CA . ASN A 1 99 ? 1.649 8.328 -7.057 1.00 94.06 99 ASN A CA 1
ATOM 771 C C . ASN A 1 99 ? 0.323 8.945 -6.595 1.00 94.06 99 ASN A C 1
ATOM 773 O O . ASN A 1 99 ? -0.417 8.333 -5.834 1.00 94.06 99 ASN A O 1
ATOM 777 N N . LYS A 1 100 ? -0.015 10.137 -7.095 1.00 90.25 100 LYS A N 1
ATOM 778 C CA . LYS A 1 100 ? -1.192 10.891 -6.643 1.00 90.25 100 LYS A CA 1
ATOM 779 C C . LYS A 1 100 ? -2.524 10.161 -6.798 1.00 90.25 100 LYS A C 1
ATOM 781 O O . LYS A 1 100 ? -3.409 10.415 -5.991 1.00 90.25 100 LYS A O 1
ATOM 786 N N . THR A 1 101 ? -2.682 9.274 -7.777 1.00 89.69 101 THR A N 1
ATOM 787 C CA . THR A 1 101 ? -3.931 8.516 -7.955 1.00 89.69 101 THR A CA 1
ATOM 788 C C . THR A 1 101 ? -3.935 7.195 -7.190 1.00 89.69 101 THR A C 1
ATOM 790 O O . THR A 1 101 ? -5.006 6.675 -6.902 1.00 89.69 101 THR A O 1
ATOM 793 N N . MET A 1 102 ? -2.768 6.643 -6.837 1.00 91.38 102 MET A N 1
ATOM 794 C CA . MET A 1 102 ? -2.658 5.331 -6.180 1.00 91.38 102 MET A CA 1
ATOM 795 C C . MET A 1 102 ? -2.411 5.426 -4.667 1.00 91.38 102 MET A C 1
ATOM 797 O O . MET A 1 102 ? -2.823 4.532 -3.929 1.00 91.38 102 MET A O 1
ATOM 801 N N . ALA A 1 103 ? -1.759 6.499 -4.214 1.00 94.44 103 ALA A N 1
ATOM 802 C CA . ALA A 1 103 ? -1.210 6.680 -2.870 1.00 94.44 103 ALA A CA 1
ATOM 803 C C . ALA A 1 103 ? -2.089 7.509 -1.925 1.00 94.44 103 ALA A C 1
ATOM 805 O O . ALA A 1 103 ? -1.562 8.159 -1.017 1.00 94.44 103 ALA A O 1
ATOM 806 N N . ASN A 1 104 ? -3.409 7.516 -2.124 1.00 96.25 104 ASN A N 1
ATOM 807 C CA . ASN A 1 104 ? -4.324 8.091 -1.136 1.00 96.25 104 ASN A CA 1
ATOM 808 C C . ASN A 1 104 ? -4.031 7.515 0.257 1.00 96.25 104 ASN A C 1
ATOM 810 O O . ASN A 1 104 ? -3.613 6.371 0.368 1.00 96.25 104 ASN A O 1
ATOM 814 N N . VAL A 1 105 ? -4.247 8.285 1.316 1.00 97.25 105 VAL A N 1
ATOM 815 C CA . VAL A 1 105 ? -4.193 7.799 2.705 1.00 97.25 105 VAL A CA 1
ATOM 816 C C . VAL A 1 105 ? -5.596 7.451 3.196 1.00 97.25 105 VAL A C 1
ATOM 818 O O . VAL A 1 105 ? -6.581 7.808 2.544 1.00 97.25 105 VAL A O 1
ATOM 821 N N . PHE A 1 106 ? -5.722 6.791 4.353 1.00 96.12 106 PHE A N 1
ATOM 822 C CA . PHE A 1 106 ? -7.032 6.601 4.988 1.00 96.12 106 PHE A CA 1
ATOM 823 C C . PHE A 1 106 ? -7.772 7.948 5.095 1.00 96.12 106 PHE A C 1
ATOM 825 O O . PHE A 1 106 ? -7.234 8.866 5.719 1.00 96.12 106 PHE A O 1
ATOM 832 N N . PRO A 1 107 ? -8.985 8.095 4.522 1.00 94.06 107 PRO A N 1
ATOM 833 C CA . PRO A 1 107 ? -9.678 9.384 4.458 1.00 94.06 107 PRO A CA 1
ATOM 834 C C . PRO A 1 107 ? -9.870 10.043 5.824 1.00 94.06 107 PRO A C 1
ATOM 836 O O . PRO A 1 107 ? -9.657 11.237 5.976 1.00 94.06 107 PRO A O 1
ATOM 839 N N . PHE A 1 108 ? -10.153 9.258 6.863 1.00 94.19 108 PHE A N 1
ATOM 840 C CA . PHE A 1 108 ? -10.311 9.772 8.227 1.00 94.19 108 PHE A CA 1
ATOM 841 C C . PHE A 1 108 ? -8.997 10.179 8.921 1.00 94.19 108 PHE A C 1
ATOM 843 O O . PHE A 1 108 ? -9.033 10.676 10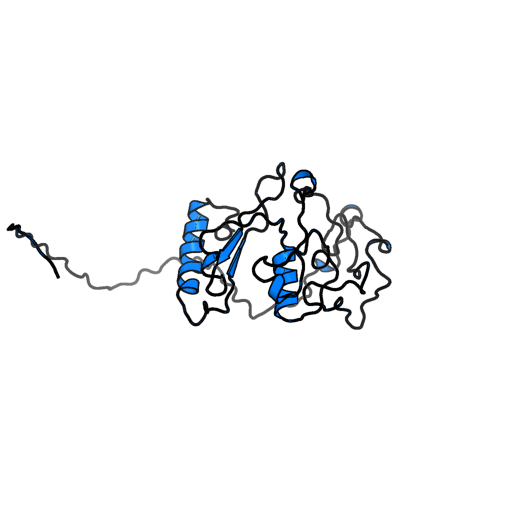.045 1.00 94.19 108 PHE A O 1
ATOM 850 N N . TYR A 1 109 ? -7.844 9.996 8.273 1.00 95.31 109 TYR A N 1
ATOM 851 C CA . TYR A 1 109 ? -6.548 10.514 8.719 1.00 95.31 109 TYR A CA 1
A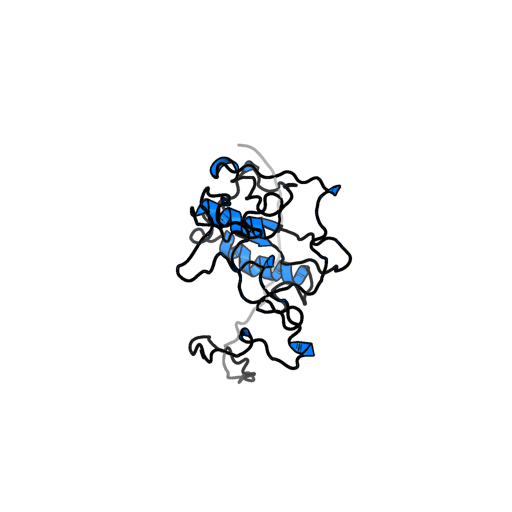TOM 852 C C . TYR A 1 109 ? -5.945 11.553 7.770 1.00 95.31 109 TYR A C 1
ATOM 854 O O . TYR A 1 109 ? -4.910 12.131 8.098 1.00 95.31 109 TYR A O 1
ATOM 862 N N . SER A 1 110 ? -6.570 11.833 6.623 1.00 95.25 110 SER A N 1
ATOM 863 C CA . SER A 1 110 ? -5.983 12.709 5.605 1.00 95.25 110 SER A CA 1
ATOM 864 C C . SER A 1 110 ? -5.734 14.126 6.132 1.00 95.25 110 SER A C 1
ATOM 866 O O . SER A 1 110 ? -4.657 14.681 5.925 1.00 95.25 110 SER A O 1
ATOM 868 N N . GLU A 1 111 ? -6.677 14.673 6.904 1.00 94.94 111 GLU A N 1
ATOM 869 C CA . GLU A 1 111 ? -6.533 15.979 7.560 1.00 94.94 111 GLU A CA 1
ATOM 870 C C . GLU A 1 111 ? -5.401 15.993 8.595 1.00 94.94 111 GLU A C 1
ATOM 872 O O . GLU A 1 111 ? -4.605 16.929 8.622 1.00 94.94 111 GLU A O 1
ATOM 877 N N . ILE A 1 112 ? -5.279 14.933 9.406 1.00 94.88 112 ILE A N 1
ATOM 878 C CA . ILE A 1 112 ? -4.216 14.799 10.418 1.00 94.88 112 ILE A CA 1
ATOM 879 C C . ILE A 1 112 ? -2.838 14.758 9.752 1.00 94.88 112 ILE A C 1
ATOM 881 O O . ILE A 1 112 ? -1.884 15.339 10.265 1.00 94.88 112 ILE A O 1
ATOM 885 N N . PHE A 1 113 ? -2.734 14.095 8.602 1.00 95.88 113 PHE A N 1
ATOM 886 C CA . PHE A 1 113 ? -1.495 14.027 7.832 1.00 95.88 113 PHE A CA 1
ATOM 887 C C . PHE A 1 113 ? -1.221 15.296 7.012 1.00 95.88 113 PHE A C 1
ATOM 889 O O . PHE A 1 113 ? -0.145 15.416 6.433 1.00 95.88 113 PHE A O 1
ATOM 896 N N . GLY A 1 114 ? -2.166 16.242 6.934 1.00 95.69 114 GLY A N 1
ATOM 897 C CA . GLY A 1 114 ? -2.061 17.391 6.030 1.00 95.69 114 GLY A CA 1
ATOM 898 C C . GLY A 1 114 ? -2.007 16.975 4.556 1.00 95.69 114 GLY A C 1
ATOM 899 O O . GLY A 1 114 ? -1.400 17.665 3.735 1.00 95.69 114 GLY A O 1
ATOM 900 N N . TYR A 1 115 ? -2.605 15.828 4.220 1.00 95.81 115 TYR A N 1
ATOM 901 C CA . TYR A 1 115 ? -2.584 15.245 2.887 1.00 95.81 115 TYR A CA 1
ATOM 902 C C . TYR A 1 115 ? -3.959 15.336 2.232 1.00 95.81 115 TYR A C 1
ATOM 904 O O . TYR A 1 115 ? -4.963 14.907 2.796 1.00 95.81 115 TYR A O 1
ATOM 912 N N . GLN A 1 116 ? -4.002 15.843 1.003 1.00 95.88 116 GLN A N 1
ATOM 913 C CA . GLN A 1 116 ? -5.223 15.859 0.206 1.00 95.88 116 GLN A CA 1
ATOM 914 C C . GLN A 1 116 ? -5.294 14.599 -0.658 1.00 95.88 116 GLN A C 1
ATOM 916 O O . GLN A 1 116 ? -4.510 14.446 -1.596 1.00 95.88 116 GLN A O 1
ATOM 921 N N . ASN A 1 117 ? -6.263 13.730 -0.364 1.00 96.25 117 ASN A N 1
ATOM 922 C CA . ASN A 1 117 ? -6.580 12.596 -1.227 1.00 96.25 117 ASN A CA 1
ATOM 923 C C . ASN A 1 117 ? -7.093 13.075 -2.589 1.00 96.25 117 ASN A C 1
ATOM 925 O O . ASN A 1 117 ? -7.866 14.036 -2.681 1.00 96.25 117 ASN A O 1
ATOM 929 N N . THR A 1 118 ? -6.677 12.368 -3.634 1.00 95.00 118 THR A N 1
ATOM 930 C CA . THR A 1 118 ? -7.127 12.571 -5.008 1.00 95.00 118 THR A CA 1
ATOM 931 C C . THR A 1 118 ? -8.440 11.833 -5.217 1.00 95.00 118 THR A C 1
ATOM 933 O O . THR A 1 118 ? -8.517 10.620 -5.010 1.00 95.00 118 THR A O 1
ATOM 936 N N . GLN A 1 119 ? -9.457 12.562 -5.667 1.00 93.69 119 GLN A N 1
ATOM 937 C CA . GLN A 1 119 ? -10.679 11.963 -6.189 1.00 93.69 119 GLN A CA 1
ATOM 938 C C . GLN A 1 119 ? -10.415 11.468 -7.610 1.00 93.69 119 GLN A C 1
ATOM 940 O O . GLN A 1 119 ? -9.873 12.202 -8.437 1.00 93.69 119 GLN A O 1
ATOM 945 N N . VAL A 1 120 ? -10.760 10.212 -7.871 1.00 91.94 120 VAL A N 1
ATOM 946 C CA . VAL A 1 120 ? -10.611 9.577 -9.181 1.00 91.94 120 VAL A CA 1
ATOM 947 C C . VAL A 1 120 ? -12.000 9.154 -9.620 1.00 91.94 120 VAL A C 1
ATOM 949 O O . VAL A 1 120 ? -12.623 8.336 -8.949 1.00 91.94 120 VAL A O 1
ATOM 952 N N . ASP A 1 121 ? -12.484 9.728 -10.718 1.00 90.75 121 ASP A N 1
ATOM 953 C CA . ASP A 1 121 ? -13.781 9.347 -11.275 1.00 90.75 121 ASP A CA 1
ATOM 954 C C . ASP A 1 121 ? -13.761 7.886 -11.732 1.00 90.75 121 ASP A C 1
ATOM 956 O O . ASP A 1 121 ? -12.748 7.415 -12.251 1.00 90.75 121 ASP A O 1
ATOM 960 N N . ASP A 1 122 ? -14.899 7.195 -11.636 1.00 87.62 122 ASP A N 1
ATOM 961 C CA . ASP A 1 122 ? -15.024 5.780 -12.013 1.00 87.62 122 ASP A CA 1
ATOM 962 C C . ASP A 1 122 ? -14.521 5.490 -13.437 1.00 87.62 122 ASP A C 1
ATOM 964 O O . ASP A 1 122 ? -13.863 4.479 -13.678 1.00 87.62 122 ASP A O 1
ATOM 968 N N . ALA A 1 123 ? -14.770 6.405 -14.380 1.00 89.31 123 ALA A N 1
ATOM 969 C CA . ALA A 1 123 ? -14.313 6.289 -15.768 1.00 89.31 123 ALA A CA 1
ATOM 970 C C . ALA A 1 123 ? -12.782 6.381 -15.927 1.00 89.31 123 ALA A C 1
ATOM 972 O O . ALA A 1 123 ? -12.243 5.955 -16.947 1.00 89.31 123 ALA A O 1
ATOM 973 N N . ASN A 1 124 ? -12.092 6.940 -14.930 1.00 87.88 124 ASN A N 1
ATOM 974 C CA . ASN A 1 124 ? -10.646 7.148 -14.901 1.00 87.88 124 ASN A CA 1
ATOM 975 C C . ASN A 1 124 ? -9.917 6.110 -14.032 1.00 87.88 124 ASN A C 1
ATOM 977 O O . ASN A 1 124 ? -8.686 6.144 -13.954 1.00 87.88 124 ASN A O 1
ATOM 981 N N . ILE A 1 12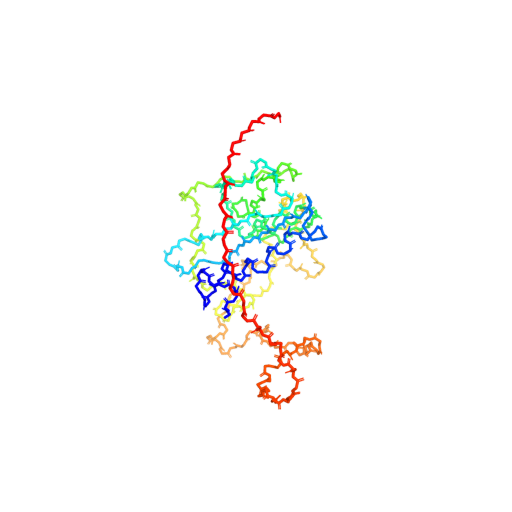5 ? -10.642 5.193 -13.378 1.00 86.94 125 ILE A N 1
ATOM 982 C CA . ILE A 1 125 ? -10.033 4.108 -12.608 1.00 86.94 125 ILE A CA 1
ATOM 983 C C . ILE A 1 125 ? -9.331 3.147 -13.583 1.00 86.94 125 ILE A C 1
ATOM 985 O O . ILE A 1 125 ? -9.989 2.546 -14.437 1.00 86.94 125 ILE A O 1
ATOM 989 N N . PRO A 1 126 ? -7.999 2.974 -13.486 1.00 79.56 126 PRO A N 1
ATOM 990 C CA . PRO A 1 126 ? -7.280 2.075 -14.375 1.00 79.56 126 PRO A CA 1
ATOM 991 C C . PRO A 1 126 ? -7.653 0.615 -14.095 1.00 79.56 126 PRO A C 1
ATOM 993 O O . PRO A 1 126 ? -7.849 0.215 -12.947 1.00 79.56 126 PRO A O 1
ATOM 996 N N . GLN A 1 127 ? -7.668 -0.216 -15.140 1.00 80.81 127 GLN A N 1
ATOM 997 C CA . GLN A 1 127 ? -7.737 -1.668 -14.974 1.00 80.81 127 GLN A CA 1
ATOM 998 C C . GLN A 1 127 ? -6.422 -2.186 -14.383 1.00 80.81 127 GLN A C 1
ATOM 1000 O O . GLN A 1 127 ? -5.418 -2.350 -15.074 1.00 80.81 127 GLN A O 1
ATOM 1005 N N . THR A 1 128 ? -6.428 -2.431 -13.078 1.00 78.50 128 THR A N 1
ATOM 1006 C CA . THR A 1 128 ? -5.283 -2.958 -12.321 1.00 78.50 128 THR A CA 1
ATOM 1007 C C . THR A 1 128 ? -5.170 -4.483 -12.381 1.00 78.50 128 THR A C 1
ATOM 1009 O O . THR A 1 128 ? -4.162 -5.031 -11.953 1.00 78.50 128 THR A O 1
ATOM 1012 N N . ASN A 1 129 ? -6.171 -5.166 -12.945 1.00 74.62 129 ASN A N 1
ATOM 1013 C CA . ASN A 1 129 ? -6.209 -6.618 -13.149 1.00 74.62 129 ASN A CA 1
ATOM 1014 C C . ASN A 1 129 ? -5.508 -7.078 -14.437 1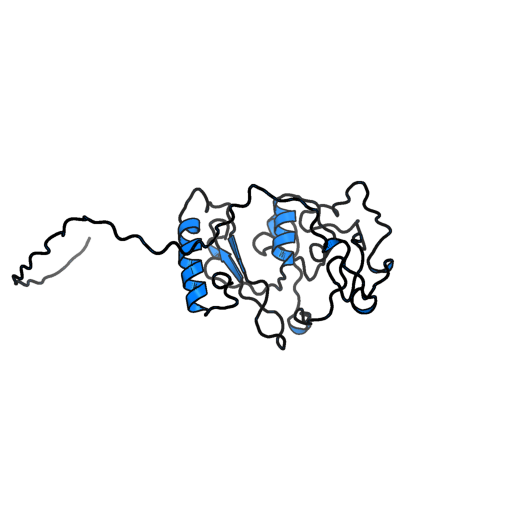.00 74.62 129 ASN A C 1
ATOM 1016 O O . ASN A 1 129 ? -5.574 -8.259 -14.763 1.00 74.62 129 ASN A O 1
ATOM 1020 N N . ILE A 1 130 ? -4.896 -6.178 -15.215 1.00 66.38 130 ILE A N 1
ATOM 1021 C CA . ILE A 1 130 ? -4.222 -6.566 -16.459 1.00 66.38 130 ILE A CA 1
ATOM 1022 C C . ILE A 1 130 ? -2.984 -7.396 -16.096 1.00 66.38 130 ILE A C 1
ATOM 1024 O O . ILE A 1 130 ? -1.912 -6.866 -15.797 1.00 66.38 130 ILE A O 1
ATOM 1028 N N . THR A 1 131 ? -3.146 -8.719 -16.127 1.00 57.56 131 THR A N 1
ATOM 1029 C CA . THR A 1 131 ? -2.097 -9.706 -15.873 1.00 57.56 131 THR A CA 1
ATOM 1030 C C . THR A 1 131 ? -1.141 -9.751 -17.064 1.00 57.56 131 THR A C 1
ATOM 1032 O O . THR A 1 131 ? -1.314 -10.521 -18.009 1.00 57.56 131 THR A O 1
ATOM 1035 N N . GLY A 1 132 ? -0.142 -8.874 -17.051 1.00 63.66 132 GLY A N 1
ATOM 1036 C CA . GLY A 1 132 ? 1.009 -8.934 -17.947 1.00 63.66 132 GLY A CA 1
ATOM 1037 C C . GLY A 1 132 ? 2.240 -9.487 -17.236 1.00 63.66 132 GLY A C 1
ATOM 1038 O O . GLY A 1 132 ? 2.288 -9.575 -16.010 1.00 63.66 132 GLY A O 1
ATOM 1039 N N . VAL A 1 133 ? 3.287 -9.803 -17.999 1.00 62.88 133 VAL A N 1
ATOM 1040 C CA . VAL A 1 133 ? 4.602 -10.052 -17.402 1.00 62.88 133 VAL A CA 1
ATOM 1041 C C . VAL A 1 133 ? 5.126 -8.734 -16.829 1.00 62.88 133 VAL A C 1
ATOM 1043 O O . VAL A 1 133 ? 5.585 -7.860 -17.569 1.00 62.88 133 VAL A O 1
ATOM 1046 N N . ALA A 1 134 ? 5.057 -8.587 -15.506 1.00 76.06 134 ALA A N 1
ATOM 1047 C CA . ALA A 1 134 ? 5.595 -7.423 -14.824 1.00 76.06 134 ALA A CA 1
ATOM 1048 C C . ALA A 1 134 ? 7.132 -7.454 -14.893 1.00 76.06 134 ALA A C 1
ATOM 1050 O O . ALA A 1 134 ? 7.744 -8.451 -14.487 1.00 76.06 134 ALA A O 1
ATOM 1051 N N . PRO A 1 135 ? 7.781 -6.398 -15.419 1.00 85.00 135 PRO A N 1
ATOM 1052 C CA . PRO A 1 135 ? 9.225 -6.307 -15.362 1.00 85.00 135 PRO A CA 1
ATOM 1053 C C . PRO A 1 135 ? 9.665 -6.193 -13.906 1.00 85.00 135 PRO A C 1
ATOM 1055 O O . PRO A 1 135 ? 9.172 -5.339 -13.169 1.00 85.00 135 PRO A O 1
ATOM 1058 N N . GLY A 1 136 ? 10.610 -7.026 -13.491 1.00 89.94 136 GLY A N 1
ATOM 1059 C CA . GLY A 1 136 ? 11.141 -6.938 -12.141 1.00 89.94 136 GLY A CA 1
ATOM 1060 C C . GLY A 1 136 ? 12.332 -7.850 -11.898 1.00 89.94 136 GLY A C 1
ATOM 1061 O O . GLY A 1 136 ? 12.567 -8.783 -12.666 1.00 89.94 136 GLY A O 1
ATOM 1062 N N . PRO A 1 137 ? 13.067 -7.620 -10.801 1.00 90.50 137 PRO A N 1
ATOM 1063 C CA . PRO A 1 137 ? 14.224 -8.433 -10.444 1.00 90.50 137 PRO A CA 1
ATOM 1064 C C . PRO A 1 137 ? 13.852 -9.876 -10.143 1.00 90.50 137 PRO A C 1
ATOM 1066 O O . PRO A 1 137 ? 14.703 -10.739 -10.259 1.00 90.50 137 PRO A O 1
ATOM 1069 N N . LEU A 1 138 ? 12.594 -10.164 -9.812 1.00 90.75 138 LEU A N 1
ATOM 1070 C CA . LEU A 1 138 ? 12.116 -11.516 -9.513 1.00 90.75 138 LEU A CA 1
ATOM 1071 C C . LEU A 1 138 ? 11.404 -12.184 -10.703 1.00 90.75 138 LEU A C 1
ATOM 1073 O O . LEU A 1 138 ? 10.924 -13.303 -10.579 1.00 90.75 138 LEU A O 1
ATOM 1077 N N . SER A 1 139 ? 11.328 -11.512 -11.855 1.00 90.62 139 SER A N 1
ATOM 1078 C CA . SER A 1 139 ? 10.675 -12.041 -13.055 1.00 90.62 139 SER A CA 1
ATOM 1079 C C . SER A 1 139 ? 11.673 -12.810 -13.917 1.00 90.62 139 SER A C 1
ATOM 1081 O O . SER A 1 139 ? 12.698 -12.257 -14.305 1.00 90.62 139 SER A O 1
ATOM 1083 N N . ASP A 1 140 ? 11.363 -14.061 -14.262 1.00 90.31 140 ASP A N 1
ATOM 1084 C CA . ASP A 1 140 ? 12.201 -14.872 -15.160 1.00 90.31 140 ASP A CA 1
ATOM 1085 C C . ASP A 1 140 ? 12.000 -14.502 -16.640 1.00 90.31 140 ASP A C 1
ATOM 1087 O O . ASP A 1 140 ? 12.899 -14.666 -17.465 1.00 90.31 140 ASP A O 1
ATOM 1091 N N . THR A 1 141 ? 10.832 -13.969 -16.998 1.00 91.44 141 THR A N 1
ATOM 1092 C CA . THR A 1 141 ? 10.450 -13.676 -18.390 1.00 91.44 141 THR A CA 1
ATOM 1093 C C . THR A 1 141 ? 10.561 -12.191 -18.755 1.00 91.44 141 THR A C 1
ATOM 1095 O O . THR A 1 141 ? 10.637 -11.865 -19.939 1.00 91.44 141 THR A O 1
ATOM 1098 N N . SER A 1 142 ? 10.630 -11.288 -17.768 1.00 90.69 142 SER A N 1
ATOM 1099 C CA . SER A 1 142 ? 10.897 -9.848 -17.940 1.00 90.69 142 SER A CA 1
ATOM 1100 C C . SER A 1 142 ? 11.827 -9.344 -16.831 1.00 90.69 142 SER A C 1
ATOM 1102 O O . SER A 1 142 ? 11.499 -8.468 -16.029 1.00 90.69 142 SER A O 1
ATOM 1104 N N . PHE A 1 143 ? 13.009 -9.941 -16.750 1.00 92.62 143 PHE A N 1
ATOM 1105 C CA . PHE A 1 143 ? 13.997 -9.606 -15.737 1.00 92.62 143 PHE A CA 1
ATOM 1106 C C . PHE A 1 143 ? 14.547 -8.192 -15.940 1.00 92.62 143 PHE A C 1
ATOM 1108 O O . PHE A 1 143 ? 14.970 -7.824 -17.038 1.00 92.62 143 PHE A O 1
ATOM 1115 N N . THR A 1 144 ? 14.601 -7.416 -14.863 1.00 91.94 144 THR A N 1
ATOM 1116 C CA . THR A 1 144 ? 15.341 -6.149 -14.770 1.00 91.94 144 THR A CA 1
ATOM 1117 C C . THR A 1 144 ? 15.935 -6.045 -13.369 1.00 91.94 144 THR A C 1
ATOM 1119 O O . THR A 1 144 ? 15.310 -6.492 -12.413 1.00 91.94 144 THR A O 1
ATOM 1122 N N . LEU A 1 145 ? 17.143 -5.501 -13.210 1.00 90.81 145 LEU A N 1
ATOM 1123 C CA . LEU A 1 145 ? 17.760 -5.371 -11.882 1.00 90.81 145 LEU A CA 1
ATOM 1124 C C . LEU A 1 145 ? 16.954 -4.430 -10.976 1.00 90.81 145 LEU A C 1
ATOM 1126 O O . LEU A 1 145 ? 16.142 -3.645 -11.452 1.00 90.81 145 LEU A O 1
ATOM 1130 N N . PHE A 1 146 ? 17.204 -4.466 -9.664 1.00 89.81 146 PHE A N 1
ATOM 1131 C CA . PHE A 1 146 ? 16.698 -3.422 -8.772 1.00 89.81 146 PHE A CA 1
ATOM 1132 C C . PHE A 1 146 ? 17.175 -2.046 -9.262 1.00 89.81 146 PHE A C 1
ATOM 1134 O O . PHE A 1 146 ? 18.367 -1.833 -9.473 1.00 89.81 146 PHE A O 1
ATOM 1141 N N . TYR A 1 147 ? 16.236 -1.121 -9.436 1.00 91.44 147 TYR A N 1
ATOM 1142 C CA . TYR A 1 147 ? 16.481 0.243 -9.910 1.00 91.44 147 TYR A CA 1
ATOM 1143 C C . TYR A 1 147 ? 16.033 1.271 -8.871 1.00 91.44 147 TYR A C 1
ATOM 1145 O O . TYR A 1 147 ? 15.299 0.942 -7.943 1.00 91.44 147 TYR A O 1
ATOM 1153 N N . ALA A 1 148 ? 16.426 2.531 -9.031 1.00 94.19 148 ALA A N 1
ATOM 1154 C CA . ALA A 1 148 ? 15.975 3.656 -8.217 1.00 94.19 148 ALA A CA 1
ATOM 1155 C C . ALA A 1 148 ? 14.606 4.214 -8.676 1.00 94.19 148 ALA A C 1
ATOM 1157 O O . ALA A 1 148 ? 14.178 3.978 -9.810 1.00 94.19 148 ALA A O 1
ATOM 1158 N N . PRO A 1 149 ? 13.862 4.922 -7.808 1.00 94.00 149 PRO A N 1
ATOM 1159 C CA . PRO A 1 149 ? 12.759 5.815 -8.192 1.00 94.00 149 PRO A CA 1
ATOM 1160 C C . PRO A 1 149 ? 13.109 6.730 -9.361 1.00 94.00 149 PRO A C 1
ATOM 1162 O O . PRO A 1 149 ? 14.227 7.227 -9.434 1.00 94.00 149 PRO A O 1
ATOM 1165 N N . ASN A 1 150 ? 12.150 6.937 -10.273 1.00 91.56 150 ASN A N 1
ATOM 1166 C CA . ASN A 1 150 ? 12.342 7.833 -11.421 1.00 91.56 150 ASN A CA 1
ATOM 1167 C C . ASN A 1 150 ? 12.573 9.277 -10.962 1.00 91.56 150 ASN A C 1
ATOM 1169 O O . ASN A 1 150 ? 13.325 10.014 -11.590 1.00 91.56 150 ASN A O 1
ATOM 1173 N N . ASP A 1 151 ? 11.934 9.660 -9.859 1.00 93.69 151 ASP A N 1
ATOM 1174 C CA . ASP A 1 151 ? 12.164 10.921 -9.179 1.00 93.69 151 ASP A CA 1
ATOM 1175 C C . ASP A 1 151 ? 12.316 10.649 -7.680 1.00 93.69 151 ASP A C 1
ATOM 1177 O O . ASP A 1 151 ? 11.440 10.061 -7.051 1.00 93.69 151 ASP A O 1
ATOM 1181 N N . VAL A 1 152 ? 13.456 11.045 -7.114 1.00 94.94 152 VAL A N 1
ATOM 1182 C CA . VAL A 1 152 ? 13.764 10.912 -5.680 1.00 94.94 152 VAL A CA 1
ATOM 1183 C C . VAL A 1 152 ? 13.384 12.160 -4.876 1.00 94.94 152 VAL A C 1
ATOM 1185 O O . VAL A 1 152 ? 13.550 12.182 -3.658 1.00 94.94 152 VAL A O 1
ATOM 1188 N N . LYS A 1 153 ? 12.905 13.216 -5.544 1.00 94.75 153 LYS A N 1
ATOM 1189 C CA . LYS A 1 153 ? 12.503 14.488 -4.926 1.00 94.75 153 LYS A CA 1
ATOM 1190 C C . LYS A 1 153 ? 11.014 14.544 -4.595 1.00 94.75 153 LYS A C 1
ATOM 1192 O O . LYS A 1 153 ? 10.589 15.463 -3.900 1.00 94.75 153 LYS A O 1
ATOM 1197 N N . VAL A 1 154 ? 10.234 13.582 -5.082 1.00 96.06 154 VAL A N 1
ATOM 1198 C CA . VAL A 1 154 ? 8.824 13.422 -4.717 1.00 96.06 154 VAL A CA 1
ATOM 1199 C C . VAL A 1 154 ? 8.663 13.281 -3.206 1.00 96.06 154 VAL A C 1
ATOM 1201 O O . VAL A 1 154 ? 9.484 12.666 -2.522 1.00 96.06 154 VAL A O 1
ATOM 1204 N N . ILE A 1 155 ? 7.582 13.869 -2.703 1.00 96.62 155 ILE A N 1
ATOM 1205 C CA . ILE A 1 155 ? 7.259 13.924 -1.282 1.00 96.62 155 ILE A CA 1
ATOM 1206 C C . ILE A 1 155 ? 6.076 12.995 -1.017 1.00 96.62 155 ILE A C 1
ATOM 1208 O O . ILE A 1 155 ? 5.030 13.115 -1.659 1.00 96.62 155 ILE A O 1
ATOM 1212 N N . GLY A 1 156 ? 6.270 12.051 -0.095 1.00 96.44 156 GLY A N 1
ATOM 1213 C CA . GLY A 1 156 ? 5.234 11.126 0.356 1.00 96.44 156 GLY A CA 1
ATOM 1214 C C . GLY A 1 156 ? 4.178 11.805 1.223 1.00 96.44 156 GLY A C 1
ATOM 1215 O O . GLY A 1 156 ? 4.293 12.980 1.577 1.00 96.44 156 GLY A O 1
ATOM 1216 N N . ALA A 1 157 ? 3.142 11.053 1.591 1.00 96.25 157 ALA A N 1
ATOM 1217 C CA . ALA A 1 157 ? 2.005 11.610 2.318 1.00 96.25 157 ALA A CA 1
ATOM 1218 C C . ALA A 1 157 ? 2.361 12.175 3.705 1.00 96.25 157 ALA A C 1
ATOM 1220 O O . ALA A 1 157 ? 1.717 13.110 4.161 1.00 96.25 157 ALA A O 1
ATOM 1221 N N . GLY A 1 158 ? 3.431 11.672 4.330 1.00 95.44 158 GLY A N 1
ATOM 1222 C CA . GLY A 1 158 ? 3.982 12.200 5.584 1.00 95.44 158 GLY A CA 1
ATOM 1223 C C . GLY A 1 158 ? 4.866 13.440 5.453 1.00 95.44 158 GLY A C 1
ATOM 1224 O O . GLY A 1 158 ? 5.545 13.796 6.409 1.00 95.44 158 GLY A O 1
ATOM 1225 N N . GLY A 1 159 ? 4.963 14.054 4.269 1.00 96.19 159 GLY A N 1
ATOM 1226 C CA . GLY A 1 159 ? 5.845 15.205 4.044 1.00 96.19 159 GLY A CA 1
ATOM 1227 C C . GLY A 1 159 ? 7.336 14.854 3.934 1.00 96.19 159 GLY A C 1
ATOM 1228 O O . GLY A 1 159 ? 8.175 15.747 3.828 1.00 96.19 159 GLY A O 1
ATOM 1229 N N . GLN A 1 160 ? 7.683 13.566 3.931 1.00 97.06 160 GLN A N 1
ATOM 1230 C CA . GLN A 1 160 ? 9.060 13.095 3.807 1.00 97.06 160 GLN A CA 1
ATOM 1231 C C . GLN A 1 160 ? 9.444 12.804 2.348 1.00 97.06 160 GLN A C 1
ATOM 1233 O O . GLN A 1 160 ? 8.597 12.366 1.563 1.00 97.06 160 GLN A O 1
ATOM 1238 N N . PRO A 1 161 ? 10.722 13.000 1.971 1.00 96.38 161 PRO A N 1
ATOM 1239 C CA . PRO A 1 161 ? 11.215 12.633 0.650 1.00 96.38 161 PRO A CA 1
ATOM 1240 C C . PRO A 1 161 ? 11.401 11.117 0.526 1.00 96.38 161 PRO A C 1
ATOM 1242 O O . PRO A 1 161 ? 11.273 10.367 1.497 1.00 96.38 161 PRO A O 1
ATOM 1245 N N . VAL A 1 162 ? 11.803 10.679 -0.664 1.00 97.69 162 VAL A N 1
ATOM 1246 C CA . VAL A 1 162 ? 12.176 9.288 -0.934 1.00 97.69 162 VAL A CA 1
ATOM 1247 C C . VAL A 1 162 ? 13.359 8.835 -0.071 1.00 97.69 162 VAL A C 1
ATOM 1249 O O . VAL A 1 162 ? 14.339 9.559 0.151 1.00 97.69 162 VAL A O 1
ATOM 1252 N N . LEU A 1 163 ? 13.300 7.590 0.399 1.00 96.81 163 LEU A N 1
ATOM 1253 C CA . LEU A 1 163 ? 14.393 6.917 1.080 1.00 96.81 163 LEU A CA 1
ATOM 1254 C C . LEU A 1 163 ? 15.517 6.591 0.091 1.00 96.81 163 LEU A C 1
ATOM 1256 O O . LEU A 1 163 ? 15.466 5.608 -0.644 1.00 96.81 163 LEU A O 1
ATOM 1260 N N . VAL A 1 164 ? 16.586 7.382 0.134 1.00 95.56 164 VAL A N 1
ATOM 1261 C CA . VAL A 1 164 ? 17.834 7.102 -0.587 1.00 95.56 164 VAL A CA 1
ATOM 1262 C C . VAL A 1 164 ? 18.869 6.579 0.407 1.00 95.56 164 VAL A C 1
ATOM 1264 O O . VAL A 1 164 ? 19.301 7.305 1.303 1.00 95.56 164 VAL A O 1
ATOM 1267 N N . LYS A 1 165 ? 19.246 5.303 0.275 1.00 93.88 165 LYS A N 1
ATOM 1268 C CA . LYS A 1 165 ? 20.319 4.682 1.069 1.00 93.88 165 LYS A CA 1
ATOM 1269 C C . LYS A 1 165 ? 21.673 4.842 0.375 1.00 93.88 165 LYS A C 1
ATOM 1271 O O . LYS A 1 165 ? 21.742 4.952 -0.848 1.00 93.88 165 LYS A O 1
ATOM 1276 N N . SER A 1 166 ? 22.751 4.804 1.161 1.00 93.62 166 SER A N 1
ATOM 1277 C CA . SER A 1 166 ? 24.114 4.736 0.623 1.00 93.62 166 SER A CA 1
ATOM 1278 C C . SER A 1 166 ? 24.256 3.522 -0.302 1.00 93.62 166 SER A C 1
ATOM 1280 O O . SER A 1 166 ? 23.787 2.435 0.035 1.00 93.62 166 SER A O 1
ATOM 1282 N N . GLY A 1 167 ? 24.858 3.722 -1.474 1.00 89.44 167 GLY A N 1
ATOM 1283 C CA . GLY A 1 167 ? 25.006 2.694 -2.508 1.00 89.44 167 GLY A CA 1
ATOM 1284 C C . GLY A 1 167 ? 23.861 2.614 -3.523 1.00 89.44 167 GLY A C 1
ATOM 1285 O O . GLY A 1 167 ? 24.007 1.914 -4.523 1.00 89.44 167 GLY A O 1
ATOM 1286 N N . LEU A 1 168 ? 22.752 3.344 -3.338 1.00 91.19 168 LEU A N 1
ATOM 1287 C CA . LEU A 1 168 ? 21.719 3.433 -4.372 1.00 91.19 168 LEU A CA 1
ATOM 1288 C C . LEU A 1 168 ? 22.206 4.313 -5.531 1.00 91.19 168 LEU A C 1
ATOM 1290 O O . LEU A 1 168 ? 22.346 5.527 -5.382 1.00 91.19 168 LEU A O 1
ATOM 1294 N N . ASN A 1 169 ? 22.413 3.714 -6.704 1.00 92.94 169 ASN A N 1
ATOM 1295 C CA . ASN A 1 169 ? 22.674 4.465 -7.926 1.00 92.94 169 ASN A CA 1
ATOM 1296 C C . ASN A 1 169 ? 21.369 5.079 -8.454 1.00 92.94 169 ASN A C 1
ATOM 1298 O O . ASN A 1 169 ? 20.596 4.426 -9.152 1.00 92.94 169 ASN A O 1
ATOM 1302 N N . THR A 1 170 ? 21.129 6.351 -8.142 1.00 93.62 170 THR A N 1
ATOM 1303 C CA . THR A 1 170 ? 19.917 7.073 -8.564 1.00 93.62 170 THR A CA 1
ATOM 1304 C C . THR A 1 170 ? 19.855 7.363 -10.063 1.00 93.62 170 THR A C 1
ATOM 1306 O O . THR A 1 170 ? 18.799 7.743 -10.557 1.00 93.62 170 THR A O 1
ATOM 1309 N N . SER A 1 171 ? 20.948 7.148 -10.805 1.00 92.44 171 SER A N 1
ATOM 1310 C CA . SER A 1 171 ? 20.942 7.241 -12.271 1.00 92.44 171 SER A CA 1
ATOM 1311 C C . SER A 1 171 ? 20.408 5.968 -12.941 1.00 92.44 171 SER A C 1
ATOM 1313 O O . SER A 1 171 ? 20.020 6.016 -14.104 1.00 92.44 171 SER A O 1
ATOM 1315 N N . GLN A 1 172 ? 20.360 4.835 -12.228 1.00 92.62 172 GLN A N 1
ATOM 1316 C CA . GLN A 1 172 ? 19.797 3.579 -12.731 1.00 92.62 172 GLN A CA 1
ATOM 1317 C C . GLN A 1 172 ? 18.301 3.508 -12.423 1.00 92.62 172 GLN A C 1
ATOM 1319 O O . GLN A 1 172 ? 17.888 3.090 -11.344 1.00 92.62 172 GLN A O 1
ATOM 1324 N N . THR A 1 173 ? 17.479 3.911 -13.385 1.00 91.81 173 THR A N 1
ATOM 1325 C CA . THR A 1 173 ? 16.011 3.835 -13.341 1.00 91.81 173 THR A CA 1
ATOM 1326 C C . THR A 1 173 ? 15.491 2.727 -14.261 1.00 91.81 173 THR A C 1
ATOM 1328 O O . THR A 1 173 ? 16.238 2.195 -15.088 1.00 91.81 173 THR A O 1
ATOM 1331 N N . LEU A 1 174 ? 14.192 2.411 -14.185 1.00 88.25 174 LEU A N 1
ATOM 1332 C CA . LEU A 1 174 ? 13.562 1.427 -15.079 1.00 88.25 174 LEU A CA 1
ATOM 1333 C C . LEU A 1 174 ? 13.777 1.754 -16.565 1.00 88.25 174 LEU A C 1
ATOM 1335 O O . LEU A 1 174 ? 13.897 0.844 -17.376 1.00 88.25 174 LEU A O 1
ATOM 1339 N N . ALA A 1 175 ? 13.828 3.041 -16.919 1.00 88.00 175 ALA A N 1
ATOM 1340 C CA . ALA A 1 175 ? 14.041 3.487 -18.295 1.00 88.00 175 ALA A CA 1
ATOM 1341 C C . ALA A 1 175 ? 15.474 3.238 -18.795 1.00 88.00 175 ALA A C 1
ATOM 1343 O O . ALA A 1 175 ? 15.700 3.145 -19.996 1.00 88.00 175 ALA A O 1
ATOM 1344 N N . THR A 1 176 ? 16.441 3.140 -17.881 1.00 89.44 176 THR A N 1
ATOM 1345 C CA . THR A 1 176 ? 17.864 2.962 -18.215 1.00 89.44 176 THR A CA 1
ATOM 1346 C C . THR A 1 176 ? 18.315 1.505 -18.201 1.00 89.44 176 THR A C 1
ATOM 1348 O O . THR A 1 176 ? 19.390 1.199 -18.713 1.00 89.44 176 THR A O 1
ATOM 1351 N N . LEU A 1 177 ? 17.531 0.607 -17.597 1.00 88.94 177 LEU A N 1
ATOM 1352 C CA . LEU A 1 177 ? 17.905 -0.795 -17.462 1.00 88.94 177 LEU A CA 1
ATOM 1353 C C . LEU A 1 177 ? 17.370 -1.648 -18.618 1.00 88.94 177 LEU A C 1
ATOM 1355 O O . LEU A 1 177 ? 16.200 -1.515 -18.989 1.00 88.94 177 LEU A O 1
ATOM 1359 N N . PRO A 1 178 ? 18.183 -2.582 -19.147 1.00 89.56 178 PRO A N 1
ATOM 1360 C CA . PRO A 1 178 ? 17.699 -3.553 -20.113 1.00 89.56 178 PRO A CA 1
ATOM 1361 C C . PRO A 1 178 ? 16.682 -4.494 -19.456 1.00 89.56 178 PRO A C 1
ATOM 1363 O O . PRO A 1 178 ? 16.767 -4.801 -18.262 1.00 89.56 178 PRO A O 1
ATOM 1366 N N . ARG A 1 179 ? 15.725 -4.964 -20.258 1.00 90.69 179 ARG A N 1
ATOM 1367 C CA . ARG A 1 179 ? 14.831 -6.068 -19.895 1.00 90.69 179 ARG A CA 1
ATOM 1368 C C . ARG A 1 179 ? 15.286 -7.327 -20.612 1.00 90.69 179 ARG A C 1
ATOM 1370 O O . ARG A 1 179 ? 15.511 -7.290 -21.821 1.00 90.69 179 ARG A O 1
ATOM 1377 N N . THR A 1 180 ? 15.372 -8.427 -19.876 1.00 92.38 180 THR A N 1
ATOM 1378 C CA . THR A 1 180 ? 15.890 -9.699 -20.385 1.00 92.38 180 THR A CA 1
ATOM 1379 C C . THR A 1 180 ? 14.898 -10.824 -20.118 1.00 92.38 180 THR A C 1
ATOM 1381 O O . THR A 1 180 ? 14.360 -10.935 -19.021 1.00 92.38 180 THR A O 1
ATOM 1384 N N . ASN A 1 181 ? 14.671 -11.692 -21.102 1.00 93.19 181 ASN A N 1
ATOM 1385 C CA . ASN A 1 181 ? 13.916 -12.928 -20.905 1.00 93.19 181 ASN A CA 1
ATOM 1386 C C . ASN A 1 181 ? 14.897 -14.048 -20.522 1.00 93.19 181 ASN A C 1
ATOM 1388 O O . ASN A 1 181 ? 15.528 -14.644 -21.394 1.00 93.19 181 ASN A O 1
ATOM 1392 N N . LEU A 1 182 ? 15.068 -14.296 -19.220 1.00 91.81 182 LEU A N 1
ATOM 1393 C CA . LEU A 1 182 ? 16.018 -15.289 -18.708 1.00 91.81 182 LEU A CA 1
ATOM 1394 C C . LEU A 1 182 ? 15.617 -16.707 -19.112 1.00 91.81 182 LEU A C 1
ATOM 1396 O O . LEU A 1 182 ? 16.483 -17.492 -19.492 1.00 91.81 182 LEU A O 1
ATOM 1400 N N . THR A 1 183 ? 14.315 -17.011 -19.121 1.00 90.88 183 THR A N 1
ATOM 1401 C CA . THR A 1 183 ? 13.798 -18.306 -19.583 1.00 90.88 183 THR A CA 1
ATOM 1402 C C . THR A 1 183 ? 14.218 -18.595 -21.024 1.00 90.88 183 THR A C 1
ATOM 1404 O O . THR A 1 183 ? 14.742 -19.670 -21.305 1.00 90.88 183 THR A O 1
ATOM 1407 N N . ALA A 1 184 ? 14.056 -17.627 -21.933 1.00 94.19 184 ALA A N 1
ATOM 1408 C CA . ALA A 1 184 ? 14.457 -17.773 -23.334 1.00 94.19 184 ALA A CA 1
ATOM 1409 C C . ALA A 1 184 ? 15.979 -17.914 -23.508 1.00 94.19 184 ALA A C 1
ATOM 1411 O O . ALA A 1 184 ? 16.433 -18.551 -24.454 1.00 94.19 184 ALA A O 1
ATOM 1412 N N . LEU A 1 185 ? 16.766 -17.349 -22.589 1.00 93.44 185 LEU A N 1
ATOM 1413 C CA . LEU A 1 185 ? 18.223 -17.485 -22.565 1.00 93.44 185 LEU A CA 1
ATOM 1414 C C . LEU A 1 185 ? 18.712 -18.749 -21.836 1.00 93.44 185 LEU A C 1
ATOM 1416 O O . LEU A 1 185 ? 19.921 -18.958 -21.748 1.00 93.44 185 LEU A O 1
ATOM 1420 N N . GLY A 1 186 ? 17.817 -19.573 -21.279 1.00 93.19 186 GLY A N 1
ATOM 1421 C CA . GLY A 1 186 ? 18.195 -20.713 -20.437 1.00 93.19 186 GLY A CA 1
ATOM 1422 C C . GLY A 1 186 ? 18.941 -20.306 -19.158 1.00 93.19 186 GLY A C 1
ATOM 1423 O O . GLY A 1 186 ? 19.689 -21.104 -18.593 1.00 93.19 186 GLY A O 1
ATOM 1424 N N . GLN A 1 187 ? 18.774 -19.059 -18.713 1.00 91.12 187 GLN A N 1
ATOM 1425 C CA . GLN A 1 187 ? 19.414 -18.505 -17.525 1.00 91.12 187 GLN A CA 1
ATOM 1426 C C . GLN A 1 187 ? 18.473 -18.576 -16.323 1.00 91.12 187 GLN A C 1
ATOM 1428 O O . GLN A 1 187 ? 17.254 -18.477 -16.453 1.00 91.12 187 GLN A O 1
ATOM 1433 N N . LYS A 1 188 ? 19.049 -18.727 -15.128 1.00 89.12 188 LYS A N 1
ATOM 1434 C CA . LYS A 1 188 ? 18.308 -18.617 -13.870 1.00 89.12 188 LYS A CA 1
ATOM 1435 C C . LYS A 1 188 ? 18.357 -17.187 -13.364 1.00 89.12 188 LYS A C 1
ATOM 1437 O O . LYS A 1 188 ? 19.370 -16.503 -13.510 1.00 89.12 188 LYS A O 1
ATOM 1442 N N . ASN A 1 189 ? 17.286 -16.770 -12.709 1.00 89.56 189 ASN A N 1
ATOM 1443 C CA . ASN A 1 189 ? 17.293 -15.531 -11.962 1.00 89.56 189 ASN A CA 1
ATOM 1444 C C . ASN A 1 189 ? 18.309 -15.603 -10.822 1.00 89.56 189 ASN A C 1
ATOM 1446 O O . ASN A 1 189 ? 18.310 -16.537 -10.018 1.00 89.56 189 ASN A O 1
ATOM 1450 N N . ILE A 1 190 ? 19.174 -14.592 -10.769 1.00 84.69 190 ILE A N 1
ATOM 1451 C CA . ILE A 1 190 ? 20.240 -14.468 -9.775 1.00 84.69 190 ILE A CA 1
ATOM 1452 C C . ILE A 1 190 ? 19.701 -14.457 -8.336 1.00 84.69 190 ILE A C 1
ATOM 1454 O O . ILE A 1 190 ? 20.404 -14.884 -7.428 1.00 84.69 190 ILE A O 1
ATOM 1458 N N . TRP A 1 191 ? 18.448 -14.037 -8.136 1.00 84.25 191 TRP A N 1
ATOM 1459 C CA . TRP A 1 191 ? 17.779 -13.987 -6.833 1.00 84.25 191 TRP A CA 1
ATOM 1460 C C . TRP A 1 191 ? 16.993 -15.258 -6.491 1.00 84.25 191 TRP A C 1
ATOM 1462 O O . TRP A 1 191 ? 16.599 -15.427 -5.343 1.00 84.25 191 TRP A O 1
ATOM 1472 N N . ASN A 1 192 ? 16.803 -16.171 -7.451 1.00 77.25 192 ASN A N 1
ATOM 1473 C CA . ASN A 1 192 ? 16.154 -17.471 -7.221 1.00 77.25 192 ASN A CA 1
ATOM 1474 C C . ASN A 1 192 ? 17.136 -18.533 -6.702 1.00 77.25 192 ASN A C 1
ATOM 1476 O O . ASN A 1 192 ? 16.771 -19.697 -6.538 1.00 77.25 192 ASN A O 1
ATOM 1480 N N . THR A 1 193 ? 18.393 -18.157 -6.466 1.00 70.69 193 THR A N 1
ATOM 1481 C CA . THR A 1 193 ? 19.345 -19.026 -5.776 1.00 70.69 193 THR A CA 1
ATOM 1482 C C . THR A 1 193 ? 19.151 -18.810 -4.284 1.00 70.69 193 THR A C 1
ATOM 1484 O O . THR A 1 193 ? 19.348 -17.693 -3.809 1.00 70.69 193 THR A O 1
ATOM 1487 N N . ASP A 1 194 ? 18.752 -19.860 -3.562 1.00 68.44 194 ASP A N 1
ATOM 1488 C CA . ASP A 1 194 ? 18.738 -19.846 -2.098 1.00 68.44 194 ASP A CA 1
ATOM 1489 C C . ASP A 1 194 ? 20.093 -19.303 -1.611 1.00 68.44 194 ASP A C 1
ATOM 1491 O O . ASP A 1 194 ? 21.131 -19.889 -1.943 1.00 68.44 194 ASP A O 1
ATOM 1495 N N . PRO A 1 195 ? 20.124 -18.182 -0.867 1.00 67.44 195 PRO A N 1
ATOM 1496 C CA . PRO A 1 195 ? 21.371 -17.620 -0.365 1.00 67.44 195 PRO A CA 1
ATOM 1497 C C . PRO A 1 195 ? 22.076 -18.536 0.654 1.00 67.44 195 PRO A C 1
ATOM 1499 O O . PRO A 1 195 ? 23.139 -18.177 1.155 1.00 67.44 195 PRO A O 1
ATOM 1502 N N . GLY A 1 196 ? 21.506 -19.703 0.980 1.00 57.59 196 GLY A N 1
ATOM 1503 C CA . GLY A 1 196 ? 22.083 -20.690 1.887 1.00 57.59 196 GLY A CA 1
ATOM 1504 C C . GLY A 1 196 ? 21.884 -20.326 3.356 1.00 57.59 196 GLY A C 1
ATOM 1505 O O . GLY A 1 196 ? 22.502 -20.930 4.235 1.00 57.59 196 GLY A O 1
ATOM 1506 N N . PHE A 1 197 ? 21.018 -19.350 3.648 1.00 56.69 197 PHE A N 1
ATOM 1507 C CA . PHE A 1 197 ? 20.609 -19.046 5.013 1.00 56.69 197 PHE A CA 1
ATOM 1508 C C . PHE A 1 197 ? 19.550 -20.057 5.447 1.00 56.69 197 PHE A C 1
ATOM 1510 O O . PHE A 1 197 ? 18.350 -19.788 5.424 1.00 56.69 197 PHE A O 1
ATOM 1517 N N . ASN A 1 198 ? 20.008 -21.226 5.896 1.00 55.31 198 ASN A N 1
ATOM 1518 C CA . ASN A 1 198 ? 19.186 -22.111 6.709 1.00 55.31 198 ASN A CA 1
ATOM 1519 C C . ASN A 1 198 ? 18.822 -21.359 7.992 1.00 55.31 198 ASN A C 1
ATOM 1521 O O . ASN A 1 198 ? 19.594 -21.334 8.952 1.00 55.31 198 ASN A O 1
ATOM 1525 N N . ASN A 1 199 ? 17.645 -20.733 8.017 1.00 50.56 199 ASN A N 1
ATOM 1526 C CA . ASN A 1 199 ? 17.038 -20.248 9.247 1.00 50.56 199 ASN A CA 1
ATOM 1527 C C . ASN A 1 199 ? 16.714 -21.469 10.119 1.00 50.56 199 ASN A C 1
ATOM 1529 O O . ASN A 1 199 ? 15.587 -21.954 10.143 1.00 50.56 199 ASN A O 1
ATOM 1533 N N . VAL A 1 200 ? 17.708 -21.958 10.861 1.00 48.53 200 VAL A N 1
ATOM 1534 C CA . VAL A 1 200 ? 17.617 -23.072 11.825 1.00 48.53 200 VAL A CA 1
ATOM 1535 C C . VAL A 1 200 ? 16.637 -22.811 12.984 1.00 48.53 200 VAL A C 1
ATOM 1537 O O . VAL A 1 200 ? 16.488 -23.658 13.855 1.00 48.53 200 VAL A O 1
ATOM 1540 N N . ASN A 1 201 ? 15.927 -21.676 12.969 1.00 48.03 201 ASN A N 1
ATOM 1541 C CA . ASN A 1 201 ? 14.894 -21.289 13.930 1.00 48.03 201 ASN A CA 1
ATOM 1542 C C . ASN A 1 201 ? 13.512 -21.041 13.296 1.00 48.03 201 ASN A C 1
ATOM 1544 O O . ASN A 1 201 ? 12.657 -20.428 13.931 1.00 48.03 201 ASN A O 1
ATOM 1548 N N . VAL A 1 202 ? 13.248 -21.500 12.069 1.00 49.97 202 VAL A N 1
ATOM 1549 C CA . VAL A 1 202 ? 11.850 -21.717 11.673 1.00 49.97 202 VAL A CA 1
ATOM 1550 C C . VAL A 1 202 ? 11.464 -23.060 12.265 1.00 49.97 202 VAL A C 1
ATOM 1552 O O . VAL A 1 202 ? 12.039 -24.080 11.892 1.00 49.97 202 VAL A O 1
ATOM 1555 N N . SER A 1 203 ? 10.526 -23.074 13.213 1.00 44.03 203 SER A N 1
ATOM 1556 C CA . SER A 1 203 ? 9.898 -24.310 13.666 1.00 44.03 203 SER A CA 1
ATOM 1557 C C . SER A 1 203 ? 9.277 -24.990 12.450 1.00 44.03 203 SER A C 1
ATOM 1559 O O . SER A 1 203 ? 8.175 -24.646 12.022 1.00 44.03 203 SER A O 1
ATOM 1561 N N . THR A 1 204 ? 10.004 -25.933 11.864 1.00 39.34 204 THR A N 1
ATOM 1562 C CA . THR A 1 204 ? 9.465 -26.897 10.925 1.00 39.34 204 THR A CA 1
ATOM 1563 C C . THR A 1 204 ? 8.501 -27.750 11.730 1.00 39.34 204 THR A C 1
ATOM 1565 O O . THR A 1 204 ? 8.869 -28.732 12.371 1.00 39.34 204 THR A O 1
ATOM 1568 N N . ALA A 1 205 ? 7.230 -27.353 11.736 1.00 43.59 205 ALA A N 1
ATOM 1569 C CA . ALA A 1 205 ? 6.158 -28.282 12.022 1.00 43.59 205 ALA A CA 1
ATOM 1570 C C . ALA A 1 205 ? 6.190 -29.322 10.896 1.00 43.59 205 ALA A C 1
ATOM 1572 O O . ALA A 1 205 ? 5.500 -29.209 9.887 1.00 43.59 205 ALA A O 1
ATOM 1573 N N . SER A 1 206 ? 7.070 -30.314 11.041 1.00 34.16 206 SER A N 1
ATOM 1574 C CA . SER A 1 206 ? 6.923 -31.581 10.355 1.00 34.16 206 SER A CA 1
ATOM 1575 C C . SER A 1 206 ? 5.525 -32.057 10.715 1.00 34.16 206 SER A C 1
ATOM 1577 O O . SER A 1 206 ? 5.234 -32.314 11.886 1.00 34.16 206 SER A O 1
ATOM 1579 N N . ALA A 1 207 ? 4.639 -32.114 9.722 1.00 43.97 207 ALA A N 1
ATOM 1580 C CA . ALA A 1 207 ? 3.390 -32.845 9.821 1.00 43.97 207 ALA A CA 1
ATOM 1581 C C . ALA A 1 207 ? 3.737 -34.337 9.927 1.00 43.97 207 ALA A C 1
ATOM 1583 O O . ALA A 1 207 ? 3.577 -35.113 8.990 1.00 43.97 207 ALA A O 1
ATOM 1584 N N . GLY A 1 208 ? 4.292 -34.731 11.072 1.00 32.81 208 GLY A N 1
ATOM 1585 C CA . GLY A 1 208 ? 4.463 -36.113 11.444 1.00 32.81 208 GLY A CA 1
ATOM 1586 C C . GLY A 1 208 ? 3.076 -36.661 11.711 1.00 32.81 208 GLY A C 1
ATOM 1587 O O . GLY A 1 208 ? 2.487 -36.382 12.755 1.00 32.81 208 GLY A O 1
ATOM 1588 N N . THR A 1 209 ? 2.553 -37.441 10.770 1.00 43.53 209 THR A N 1
ATOM 1589 C CA . THR A 1 209 ? 1.426 -38.345 10.992 1.00 43.53 209 THR A CA 1
ATOM 1590 C C . THR A 1 209 ? 1.828 -39.366 12.051 1.00 43.53 209 THR A C 1
ATOM 1592 O O . THR A 1 209 ? 2.231 -40.488 11.753 1.00 43.53 209 THR A O 1
ATOM 1595 N N . SER A 1 210 ? 1.764 -38.958 13.313 1.00 35.25 210 SER A N 1
ATOM 1596 C CA . SER A 1 210 ? 1.880 -39.856 14.449 1.00 35.25 210 SER A CA 1
ATOM 1597 C C . SER A 1 210 ? 0.484 -40.398 14.700 1.00 35.25 210 SER A C 1
ATOM 1599 O O . SER A 1 210 ? -0.364 -39.711 15.267 1.00 35.25 210 SER A O 1
ATOM 1601 N N . ALA A 1 211 ? 0.232 -41.613 14.212 1.00 36.47 211 ALA A N 1
ATOM 1602 C CA . ALA A 1 211 ? -0.956 -42.375 14.561 1.00 36.47 211 ALA A CA 1
ATOM 1603 C C . ALA A 1 211 ? -1.143 -42.337 16.085 1.00 36.47 211 ALA A C 1
ATOM 1605 O O . ALA A 1 211 ? -0.216 -42.645 16.842 1.00 36.47 211 ALA A O 1
ATOM 1606 N N . ALA A 1 212 ? -2.327 -41.910 16.525 1.00 33.72 212 ALA A N 1
ATOM 1607 C CA . ALA A 1 212 ? -2.661 -41.800 17.933 1.00 33.72 212 ALA A CA 1
ATOM 1608 C C . ALA A 1 212 ? -2.454 -43.158 18.620 1.00 33.72 212 ALA A C 1
ATOM 1610 O O . ALA A 1 212 ? -3.171 -44.123 18.352 1.00 33.72 212 ALA A O 1
ATOM 1611 N N . LYS A 1 213 ? -1.470 -43.238 19.522 1.00 30.05 213 LYS A N 1
ATOM 1612 C CA . LYS A 1 213 ? -1.388 -44.342 20.478 1.00 30.05 213 LYS A CA 1
ATOM 1613 C C . LYS A 1 213 ? -2.530 -44.169 21.472 1.00 30.05 213 LYS A C 1
ATOM 1615 O O .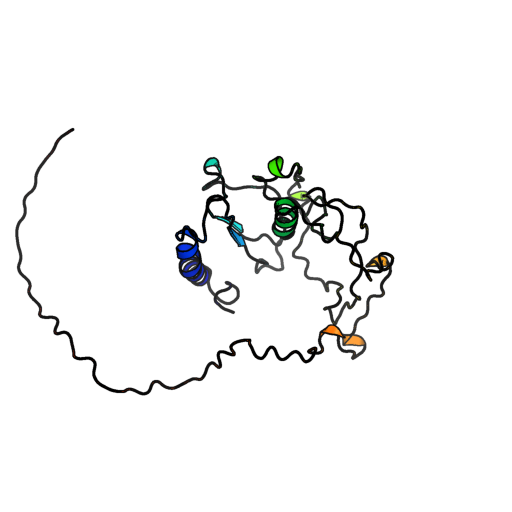 LYS A 1 213 ? -2.505 -43.258 22.296 1.00 30.05 213 LYS A O 1
ATOM 1620 N N . ALA A 1 214 ? -3.520 -45.049 21.391 1.00 39.94 214 ALA A N 1
ATOM 1621 C CA . ALA A 1 214 ? -4.486 -45.227 22.458 1.00 39.94 214 ALA A CA 1
ATOM 1622 C C . ALA A 1 214 ? -3.739 -45.678 23.719 1.00 39.94 214 ALA A C 1
ATOM 1624 O O . ALA A 1 214 ? -3.073 -46.710 23.701 1.00 39.94 214 ALA A O 1
ATOM 1625 N N . ASN A 1 215 ? -3.851 -44.917 24.806 1.00 30.34 215 ASN A N 1
ATOM 1626 C CA . ASN A 1 215 ? -3.600 -45.441 26.141 1.00 30.34 215 ASN A CA 1
ATOM 1627 C C . ASN A 1 215 ? -4.573 -44.825 27.149 1.00 30.34 215 ASN A C 1
ATOM 1629 O O . ASN A 1 215 ? -4.460 -43.672 27.546 1.00 30.34 215 ASN A O 1
ATOM 1633 N N . ALA A 1 216 ? -5.561 -45.661 27.464 1.00 34.75 216 ALA A N 1
ATOM 1634 C CA . ALA A 1 216 ? -6.111 -45.989 28.772 1.00 34.75 216 ALA A CA 1
ATOM 1635 C C . ALA A 1 216 ? -6.324 -44.887 29.834 1.00 34.75 216 ALA A C 1
ATOM 1637 O O . ALA A 1 216 ? -5.393 -44.289 30.361 1.00 34.75 216 ALA A O 1
ATOM 1638 N N . ALA A 1 217 ? -7.589 -44.860 30.275 1.00 36.12 217 ALA A N 1
ATOM 1639 C CA . ALA A 1 217 ? -8.104 -44.455 31.585 1.00 36.12 217 ALA A CA 1
ATOM 1640 C C . ALA A 1 217 ? -8.415 -42.965 31.818 1.00 36.12 217 ALA A C 1
ATOM 1642 O O . ALA A 1 217 ? -7.835 -42.315 32.683 1.00 36.12 217 ALA A O 1
ATOM 1643 N N . ALA A 1 218 ? -9.480 -42.481 31.171 1.00 32.28 218 ALA A N 1
ATOM 1644 C CA . ALA A 1 218 ? -10.362 -41.480 31.772 1.00 32.28 218 ALA A CA 1
ATOM 1645 C C . ALA A 1 218 ? -11.635 -42.186 32.274 1.00 32.28 218 ALA A C 1
ATOM 1647 O O . ALA A 1 218 ? -12.315 -42.877 31.515 1.00 32.28 218 ALA A O 1
ATOM 1648 N N . LYS A 1 219 ? -11.917 -42.070 33.576 1.00 31.34 219 LYS A N 1
ATOM 1649 C CA . LYS A 1 219 ? -13.104 -42.643 34.234 1.00 31.34 219 LYS A CA 1
ATOM 1650 C C . LYS A 1 219 ? -14.387 -42.004 33.668 1.00 31.34 219 LYS A C 1
ATOM 1652 O O . LYS A 1 219 ? -14.391 -40.790 33.471 1.00 31.34 219 LYS A O 1
ATOM 1657 N N . PRO A 1 220 ? -15.476 -42.764 33.446 1.00 33.25 220 PRO A N 1
ATOM 1658 C CA . PRO A 1 220 ? -16.704 -42.205 32.901 1.00 33.25 220 PRO A CA 1
ATOM 1659 C C . PRO A 1 220 ? -17.454 -41.418 33.981 1.00 33.25 220 PRO A C 1
ATOM 1661 O O . PRO A 1 220 ? -17.692 -41.918 35.081 1.00 33.25 220 PRO A O 1
ATOM 1664 N N . LEU A 1 221 ? -17.843 -40.186 33.654 1.00 31.03 221 LEU A N 1
ATOM 1665 C CA . LEU A 1 221 ? -18.845 -39.448 34.410 1.00 31.03 221 LEU A CA 1
ATOM 1666 C C . LEU A 1 221 ? -20.213 -40.043 34.045 1.00 31.03 221 LEU A C 1
ATOM 1668 O O . LEU A 1 221 ? -20.658 -39.946 32.902 1.00 31.03 221 LEU A O 1
ATOM 1672 N N . ILE A 1 222 ? -20.847 -40.714 35.003 1.00 30.72 222 ILE A N 1
ATOM 1673 C CA . ILE A 1 222 ? -22.188 -41.281 34.855 1.00 30.72 222 ILE A CA 1
ATOM 1674 C C . ILE A 1 222 ? -23.186 -40.119 34.803 1.00 30.72 222 ILE A C 1
ATOM 1676 O O . ILE A 1 222 ? -23.423 -39.451 35.807 1.00 30.72 222 ILE A O 1
ATOM 1680 N N . ALA A 1 223 ? -23.773 -39.883 33.631 1.00 34.41 223 ALA A N 1
ATOM 1681 C CA . ALA A 1 223 ? -24.958 -39.050 33.487 1.00 34.41 223 ALA A CA 1
ATOM 1682 C C . ALA A 1 223 ? -26.183 -39.875 33.911 1.00 34.41 223 ALA A C 1
ATOM 1684 O O . ALA A 1 223 ? -26.675 -40.716 33.160 1.00 34.41 223 ALA A O 1
ATOM 1685 N N . GLY A 1 224 ? -26.636 -39.667 35.147 1.00 28.77 224 GLY A N 1
ATOM 1686 C CA . GLY A 1 224 ? -27.898 -40.198 35.651 1.00 28.77 224 GLY A CA 1
ATOM 1687 C C . GLY A 1 224 ? -29.058 -39.285 35.264 1.00 28.77 224 GLY A C 1
ATOM 1688 O O . GLY A 1 224 ? -29.113 -38.127 35.665 1.00 28.77 224 GLY A O 1
ATOM 1689 N N . THR A 1 225 ? -29.975 -39.828 34.474 1.00 36.41 225 THR A N 1
ATOM 1690 C CA . THR A 1 225 ? -31.280 -39.276 34.096 1.00 36.41 225 THR A CA 1
ATOM 1691 C C . THR A 1 225 ? -32.181 -39.003 35.305 1.00 36.41 225 THR A C 1
ATOM 1693 O O . THR A 1 225 ? -32.279 -39.844 36.195 1.00 36.41 225 THR A O 1
ATOM 1696 N N . GLY A 1 226 ? -32.928 -37.895 35.277 1.00 28.06 226 GLY A N 1
ATOM 1697 C CA . GLY A 1 226 ? -34.012 -37.619 36.223 1.00 28.06 226 GLY A CA 1
ATOM 1698 C C . GLY A 1 226 ? -34.962 -36.534 35.712 1.00 28.06 226 GLY A C 1
ATOM 1699 O O . GLY A 1 226 ? -34.696 -35.349 35.861 1.00 28.06 226 GLY A O 1
ATOM 1700 N N . ILE A 1 227 ? -36.061 -36.964 35.090 1.00 36.28 227 ILE A N 1
ATOM 1701 C CA . ILE A 1 227 ? -37.243 -36.166 34.726 1.00 36.28 227 ILE A CA 1
ATOM 1702 C C . ILE A 1 227 ? -38.129 -36.002 35.969 1.00 36.28 227 ILE A C 1
ATOM 1704 O O . ILE A 1 227 ? -38.507 -37.034 36.508 1.00 36.28 227 ILE A O 1
ATOM 1708 N N . VAL A 1 228 ? -38.532 -34.773 36.337 1.00 29.73 228 VAL A N 1
ATOM 1709 C CA . VAL A 1 228 ? -39.814 -34.388 37.002 1.00 29.73 228 VAL A CA 1
ATOM 1710 C C . VAL A 1 228 ? -39.989 -32.866 36.769 1.00 29.73 228 VAL A C 1
ATOM 1712 O O . VAL A 1 228 ? -39.155 -32.091 37.214 1.00 29.73 228 VAL A O 1
ATOM 1715 N N . ALA A 1 229 ? -40.810 -32.392 35.826 1.00 28.91 229 ALA A N 1
ATOM 1716 C CA . ALA A 1 229 ? -42.248 -32.077 35.907 1.00 28.91 229 ALA A CA 1
ATOM 1717 C C . ALA A 1 229 ? -42.644 -30.879 36.814 1.00 28.91 229 ALA A C 1
ATOM 1719 O O . ALA A 1 229 ? -42.526 -30.959 38.029 1.00 28.91 229 ALA A O 1
ATOM 1720 N N . GLY A 1 230 ? -43.264 -29.850 36.206 1.00 27.19 230 GLY A N 1
ATOM 1721 C CA . GLY A 1 230 ? -44.500 -29.238 36.733 1.00 27.19 230 GLY A CA 1
ATOM 1722 C C . GLY A 1 230 ? -44.487 -27.787 37.262 1.00 27.19 230 GLY A C 1
ATOM 1723 O O . GLY A 1 230 ? -43.695 -27.450 38.128 1.00 27.19 230 GLY A O 1
ATOM 1724 N N . ALA A 1 231 ? -45.509 -27.030 36.815 1.00 30.28 231 ALA A N 1
ATOM 1725 C CA . ALA A 1 231 ? -46.060 -25.732 37.279 1.00 30.28 231 ALA A CA 1
ATOM 1726 C C . ALA A 1 231 ? -45.303 -24.453 36.841 1.00 30.28 231 ALA A C 1
ATOM 1728 O O . ALA A 1 231 ? -44.157 -24.249 37.209 1.00 30.28 231 ALA A O 1
ATOM 1729 N N . VAL A 1 232 ? -45.800 -23.595 35.931 1.00 31.00 232 VAL A N 1
ATOM 1730 C CA . VAL A 1 232 ? -47.066 -22.809 35.841 1.00 31.00 232 VAL A CA 1
ATOM 1731 C C . VAL A 1 232 ? -47.229 -21.773 36.959 1.00 31.00 232 VAL A C 1
ATOM 1733 O O . VAL A 1 232 ? -47.425 -22.157 38.102 1.00 31.00 232 VAL A O 1
ATOM 1736 N N . PHE A 1 233 ? -47.176 -20.489 36.565 1.00 30.33 233 PHE A N 1
ATOM 1737 C CA . PHE A 1 233 ? -47.986 -19.297 36.933 1.00 30.33 233 PHE A CA 1
ATOM 1738 C C . PHE A 1 233 ? -47.123 -18.056 36.595 1.00 30.33 233 PHE A C 1
ATOM 1740 O O . PHE A 1 233 ? -46.071 -17.850 37.182 1.00 30.33 233 PHE A O 1
ATOM 1747 N N . ALA A 1 234 ? -47.325 -17.365 35.468 1.00 28.12 234 ALA A N 1
ATOM 1748 C CA . ALA A 1 234 ? -48.289 -16.276 35.265 1.00 28.12 234 ALA A CA 1
ATOM 1749 C C . ALA A 1 234 ? -48.302 -15.233 36.401 1.00 28.12 234 ALA A C 1
ATOM 1751 O O . ALA A 1 234 ? -48.837 -15.515 37.466 1.00 28.12 234 ALA A O 1
ATOM 1752 N N . ALA A 1 235 ? -47.794 -14.020 36.134 1.00 29.78 235 ALA A N 1
ATOM 1753 C CA . ALA A 1 235 ? -48.590 -12.782 36.048 1.00 29.78 235 ALA A CA 1
ATOM 1754 C C . ALA A 1 235 ? -47.776 -11.500 36.351 1.00 29.78 235 ALA A C 1
ATOM 1756 O O . ALA A 1 235 ? -47.121 -11.385 37.377 1.00 29.78 235 ALA A O 1
ATOM 1757 N N . PHE A 1 236 ? -47.929 -10.534 35.437 1.00 29.55 236 PHE A N 1
ATOM 1758 C CA . PHE A 1 236 ? -48.192 -9.105 35.665 1.00 29.55 236 PHE A CA 1
ATOM 1759 C C . PHE A 1 236 ? -47.214 -8.219 36.476 1.00 29.55 236 PHE A C 1
ATOM 1761 O O . PHE A 1 236 ? -47.212 -8.200 37.697 1.00 29.55 236 PHE A O 1
ATOM 1768 N N . SER A 1 237 ? -46.602 -7.304 35.714 1.00 30.64 237 SER A N 1
ATOM 1769 C CA . SER A 1 237 ? -46.797 -5.844 35.806 1.00 30.64 237 SER A CA 1
ATOM 1770 C C . SER A 1 237 ? -45.988 -4.964 36.766 1.00 30.64 237 SER A C 1
ATOM 1772 O O . SER A 1 237 ? -45.989 -5.127 37.977 1.00 30.64 237 SER A O 1
ATOM 1774 N N . LEU A 1 238 ? -45.562 -3.865 36.126 1.00 30.67 238 LEU A N 1
ATOM 1775 C CA . LEU A 1 238 ? -45.603 -2.459 36.545 1.00 30.67 238 LEU A CA 1
ATOM 1776 C C . LEU A 1 238 ? -44.324 -1.809 37.103 1.00 30.67 238 LEU A C 1
ATOM 1778 O O . LEU A 1 238 ? -43.812 -2.186 38.147 1.00 30.67 238 LEU A O 1
ATOM 1782 N N . LEU A 1 239 ? -43.918 -0.767 36.362 1.00 33.16 239 LEU A N 1
ATOM 1783 C CA . LEU A 1 239 ? -43.321 0.517 36.756 1.00 33.16 239 LEU A CA 1
ATOM 1784 C C . LEU A 1 239 ? -42.446 0.578 38.021 1.00 33.16 239 LEU A C 1
ATOM 1786 O O . LEU A 1 239 ? -42.957 0.528 39.138 1.00 33.16 239 LEU A O 1
ATOM 1790 N N . LEU A 1 240 ? -41.184 0.964 37.816 1.00 39.22 240 LEU A N 1
ATOM 1791 C CA . LEU A 1 240 ? -40.670 2.312 38.118 1.00 39.22 240 LEU A CA 1
ATOM 1792 C C . LEU A 1 240 ? -39.378 2.567 37.333 1.00 39.22 240 LEU A C 1
ATOM 1794 O O . LEU A 1 240 ? -38.595 1.605 37.174 1.00 39.22 240 LEU A O 1
#

InterPro domains:
  IPR007312 Phosphoesterase [PTHR31956] (1-126)
  IPR017850 Alkaline-phosphatase-like, core domain superfamily [G3DSA:3.40.720.10] (1-129)

pLDDT: mean 81.57, std 22.82, range [27.19, 98.38]

Organism: NCBI:txid86804

Foldseek 3Di:
DECLPPPYDPVSVVVSCCVPPVVQQVDCVRFDLPDKDKDKHPFDPDLPDFTDIDIDIDGNVPDPVCPPHDDDADEDPLQVVLQVCQVVVHADQLPLQLDQNHNAYDPVCLVVLVHDHDGADPVRDDRPSNDDQDEDLPGLQWDWYDAGRPDQQGAGSNRHTHDDDPPHPNVGDPVNTDTDNNVVVVHDRPVPPDPPPPPVPPPPPPPPPPPDDDDDDDDDDDDDDDDDDDDDDDDDDDDD